Protein AF-A0A3M1JZX4-F1 (afdb_monomer_lite)

Radius of gyration: 33.76 Å; chains: 1; bounding box: 114×65×71 Å

Sequence (290 aa):
MPRFSIWMPVLIFFSCGACGLVENAVNDAVNDTTGSIAEDIADGVTEAVSDATTTTNNSNGGDTGSGGPTPQPEICGDNIDNDLDGVIDNGCDLSVDNDGDGFSENDGDCNDAEITAFPGATEVTGNTIDEDCDGIALDQDGDGVTATTIGGVDCNDLNATVFPGATEIKDDDLDSDCDGIQVWSFTKTYNDVIDKRCSCHQSSGAPHGLNMSTKSLARQNLVNVSSAEFPAMDRVEPGDADNSYVVHKLEGTQASVGGSGSRMPKSGGPLSSQQITEIRDWIDRGAIDD

pLDDT: mean 78.18, std 21.58, range [30.25, 97.94]

Foldseek 3Di:
DDDDDDDDDDDDPPDPDDPDDPPPDDDPDDDDDDDDDDDDDDDDDDDDDDDDDDDPDPDDDDDDDDDDPQQDPAPAQQQDNSSPPPDHRPPDDQCDQQCPLPHGVVNQFNGSVDNQADQPHDADQQACGNRNNPPDHQQNCRLRWGDVVVPTQFPDSVDSQADQPHDADEPPPDNRNSPLEHHYALVCLLVVPVVVQVPLQCDCPRPPRNNSVDSVSNCVCQEPDADPQHRVAGCFDAQALVRHLVLCLLVQNQVVVVGDDGRDDPPPDHDDPSSSNHVSVCRNNGVDHD

Structure (mmCIF, N/CA/C/O backbone):
data_AF-A0A3M1JZX4-F1
#
_entry.id   AF-A0A3M1JZX4-F1
#
loop_
_atom_site.group_PDB
_atom_site.id
_atom_site.type_symbol
_atom_site.label_atom_id
_atom_site.label_alt_id
_atom_site.label_comp_id
_atom_site.label_asym_id
_atom_site.label_entity_id
_atom_site.label_seq_id
_atom_site.pdbx_PDB_ins_code
_atom_site.Cartn_x
_atom_site.Cartn_y
_atom_site.Cartn_z
_atom_site.occupancy
_atom_site.B_iso_or_equiv
_atom_site.auth_seq_id
_atom_site.auth_comp_id
_atom_site.auth_asym_id
_atom_site.auth_atom_id
_atom_site.pdbx_PDB_model_num
ATOM 1 N N . MET A 1 1 ? 78.456 -9.160 20.852 1.00 40.38 1 MET A N 1
ATOM 2 C CA . MET A 1 1 ? 78.461 -7.767 21.339 1.00 40.38 1 MET A CA 1
ATOM 3 C C . MET A 1 1 ? 77.025 -7.262 21.320 1.00 40.38 1 MET A C 1
ATOM 5 O O . MET A 1 1 ? 76.352 -7.510 20.330 1.00 40.38 1 MET A O 1
ATOM 9 N N . PRO A 1 2 ? 76.548 -6.687 22.432 1.00 52.19 2 PRO A N 1
ATOM 10 C CA . PRO A 1 2 ? 75.177 -6.213 22.624 1.00 52.19 2 PRO A CA 1
ATOM 11 C C . PRO A 1 2 ? 75.022 -4.759 22.148 1.00 52.19 2 PRO A C 1
ATOM 13 O O . PRO A 1 2 ? 76.030 -4.159 21.777 1.00 52.19 2 PRO A O 1
ATOM 16 N N . ARG A 1 3 ? 73.801 -4.212 22.319 1.00 38.59 3 ARG A N 1
ATOM 17 C CA . ARG A 1 3 ? 73.375 -2.786 22.306 1.00 38.59 3 ARG A CA 1
ATOM 18 C C . ARG A 1 3 ? 72.593 -2.373 21.050 1.00 38.59 3 ARG A C 1
ATOM 20 O O . ARG A 1 3 ? 73.031 -2.667 19.954 1.00 38.59 3 ARG A O 1
ATOM 27 N N . PHE A 1 4 ? 71.459 -1.676 21.118 1.00 37.88 4 PHE A N 1
ATOM 28 C CA . PHE A 1 4 ? 70.745 -1.027 22.224 1.00 37.88 4 PHE A CA 1
ATOM 29 C C . PHE A 1 4 ? 69.256 -0.913 21.840 1.00 37.88 4 PHE A C 1
ATOM 31 O O . PHE A 1 4 ? 68.934 -0.624 20.691 1.00 37.88 4 PHE A O 1
ATOM 38 N N . SER A 1 5 ? 68.374 -1.107 22.822 1.00 41.25 5 SER A N 1
ATOM 39 C CA . SER A 1 5 ? 67.011 -0.565 22.850 1.00 41.25 5 SER A CA 1
ATOM 40 C C . SER A 1 5 ? 67.021 0.965 22.726 1.00 41.25 5 SER A C 1
ATOM 42 O O . SER A 1 5 ? 68.004 1.575 23.141 1.00 41.25 5 SER A O 1
ATOM 44 N N . ILE A 1 6 ? 65.903 1.575 22.304 1.00 37.00 6 ILE A N 1
ATOM 45 C CA . ILE A 1 6 ? 65.093 2.516 23.120 1.00 37.00 6 ILE A CA 1
ATOM 46 C C . ILE A 1 6 ? 64.003 3.209 22.262 1.00 37.00 6 ILE A C 1
ATOM 48 O O . ILE A 1 6 ? 64.297 3.841 21.258 1.00 37.00 6 ILE A O 1
ATOM 52 N N . TRP A 1 7 ? 62.761 3.048 22.743 1.00 31.83 7 TRP A N 1
ATOM 53 C CA . TRP A 1 7 ? 61.598 3.956 22.777 1.00 31.83 7 TRP A CA 1
ATOM 54 C C . TRP A 1 7 ? 60.994 4.594 21.504 1.00 31.83 7 TRP A C 1
ATOM 56 O O . TRP A 1 7 ? 61.562 5.512 20.934 1.00 31.83 7 TRP A O 1
ATOM 66 N N . MET A 1 8 ? 59.770 4.139 21.168 1.00 30.89 8 MET A N 1
ATOM 67 C CA . MET A 1 8 ? 58.447 4.793 21.390 1.00 30.89 8 MET A CA 1
ATOM 68 C C . MET A 1 8 ? 58.216 6.273 20.968 1.00 30.89 8 MET A C 1
ATOM 70 O O . MET A 1 8 ? 59.146 7.048 20.805 1.00 30.89 8 MET A O 1
ATOM 74 N N . PRO A 1 9 ? 56.949 6.681 20.758 1.00 45.59 9 PRO A N 1
ATOM 75 C CA . PRO A 1 9 ? 56.363 7.007 19.462 1.00 45.59 9 PRO A CA 1
ATOM 76 C C . PRO A 1 9 ? 56.129 8.518 19.288 1.00 45.59 9 PRO A C 1
ATOM 78 O O . PRO A 1 9 ? 55.985 9.254 20.260 1.00 45.59 9 PRO A O 1
ATOM 81 N N . VAL A 1 10 ? 55.989 8.984 18.047 1.00 37.00 10 VAL A N 1
ATOM 82 C CA . VAL A 1 10 ? 55.368 10.289 17.782 1.00 37.00 10 VAL A CA 1
ATOM 83 C C . VAL A 1 10 ? 54.064 10.042 17.041 1.00 37.00 10 VAL A C 1
ATOM 85 O O . VAL A 1 10 ? 54.049 9.703 15.859 1.00 37.00 10 VAL A O 1
ATOM 88 N N . LEU A 1 11 ? 52.975 10.182 17.801 1.00 35.97 11 LEU A N 1
ATOM 89 C CA . LEU A 1 11 ? 51.645 10.484 17.297 1.00 35.97 11 LEU A CA 1
ATOM 90 C C . LEU A 1 11 ? 51.741 11.678 16.342 1.00 35.97 11 LEU A C 1
ATOM 92 O O . LEU A 1 11 ? 52.104 12.772 16.769 1.00 35.97 11 LEU A O 1
ATOM 96 N N . ILE A 1 12 ? 51.317 11.497 15.097 1.00 36.91 12 ILE A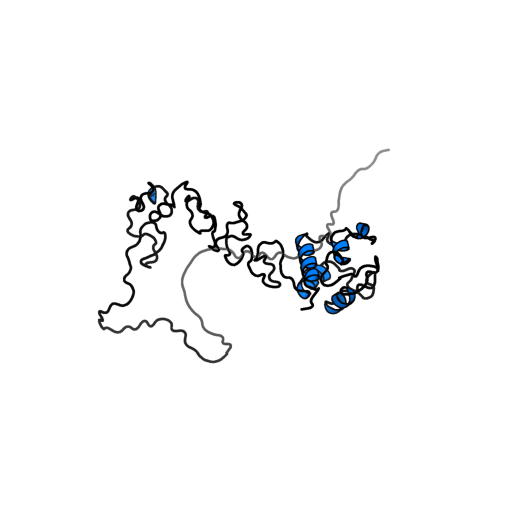 N 1
ATOM 97 C CA . ILE A 1 12 ? 50.680 12.574 14.341 1.00 36.91 12 ILE A CA 1
ATOM 98 C C . ILE A 1 12 ? 49.378 11.991 13.807 1.00 36.91 12 ILE A C 1
ATOM 100 O O . ILE A 1 12 ? 49.318 11.396 12.735 1.00 36.91 12 ILE A O 1
ATOM 104 N N . PHE A 1 13 ? 48.336 12.132 14.626 1.00 32.56 13 PHE A N 1
ATOM 105 C CA . PHE A 1 13 ? 46.967 12.147 14.145 1.00 32.56 13 PHE A CA 1
ATOM 106 C C . PHE A 1 13 ? 46.843 13.347 13.204 1.00 32.56 13 PHE A C 1
ATOM 108 O O . PHE A 1 13 ? 46.883 14.489 13.653 1.00 32.56 13 PHE A O 1
ATOM 115 N N . PHE A 1 14 ? 46.691 13.102 11.9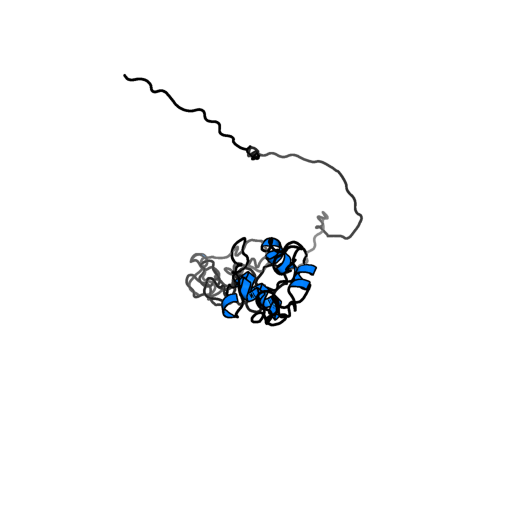06 1.00 33.03 14 PHE A N 1
ATOM 116 C CA . PHE A 1 14 ? 45.976 14.050 11.061 1.00 33.03 14 PHE A CA 1
ATOM 117 C C . PHE A 1 14 ? 44.488 13.789 11.285 1.00 33.03 14 PHE A C 1
ATOM 119 O O . PHE A 1 14 ? 43.865 12.985 10.594 1.00 33.03 14 PHE A O 1
ATOM 126 N N . SER A 1 15 ? 43.940 14.436 12.314 1.00 35.75 15 SER A N 1
ATOM 127 C CA . SER A 1 15 ? 42.512 14.704 12.378 1.00 35.75 15 SER A CA 1
ATOM 128 C C . SER A 1 15 ? 42.190 15.692 11.256 1.00 35.75 15 SER A C 1
ATOM 130 O O . SER A 1 15 ? 42.630 16.842 11.261 1.00 35.75 15 SER A O 1
ATOM 132 N N . CYS A 1 16 ? 41.453 15.230 10.247 1.00 35.81 16 CYS A N 1
ATOM 133 C CA . CYS A 1 16 ? 40.696 16.148 9.411 1.00 35.81 16 CYS A CA 1
ATOM 134 C C . CYS A 1 16 ? 39.600 16.744 10.299 1.00 35.81 16 CYS A C 1
ATOM 136 O O . CYS A 1 16 ? 38.977 16.029 11.085 1.00 35.81 16 CYS A O 1
ATOM 138 N N . GLY A 1 17 ? 39.490 18.067 10.238 1.00 36.28 17 GLY A N 1
ATOM 139 C CA . GLY A 1 17 ? 38.802 18.902 11.203 1.00 36.28 17 GLY A CA 1
ATOM 140 C C . GLY A 1 17 ? 37.378 18.453 11.486 1.00 36.28 17 GLY A C 1
ATOM 141 O O . GLY A 1 17 ? 36.591 18.196 10.577 1.00 36.28 17 GLY A O 1
ATOM 142 N N . ALA A 1 18 ? 37.074 18.429 12.780 1.00 40.09 18 ALA A N 1
ATOM 143 C CA . ALA A 1 18 ? 35.726 18.517 13.291 1.00 40.09 18 ALA A CA 1
ATOM 144 C C . ALA A 1 18 ? 34.966 19.621 12.538 1.00 40.09 18 ALA A C 1
ATOM 146 O O . ALA A 1 18 ? 35.340 20.795 12.582 1.00 40.09 18 ALA A O 1
ATOM 147 N N . CYS A 1 19 ? 33.898 19.225 11.849 1.00 31.06 19 CYS A N 1
ATOM 148 C CA . CYS A 1 19 ? 32.767 20.105 11.631 1.00 31.06 19 CYS A CA 1
ATOM 149 C C . CYS A 1 19 ? 32.220 20.401 13.030 1.00 31.06 19 CYS A C 1
ATOM 151 O O . CYS A 1 19 ? 31.899 19.475 13.777 1.00 31.06 19 CYS A O 1
ATOM 153 N N . GLY A 1 20 ? 32.271 21.669 13.431 1.00 34.38 20 GLY A N 1
ATOM 154 C CA . GLY A 1 20 ? 31.847 22.093 14.753 1.00 34.38 20 GLY A CA 1
ATOM 155 C C . GLY A 1 20 ? 30.390 21.719 14.980 1.00 34.38 20 GLY A C 1
ATOM 156 O O . GLY A 1 20 ? 29.503 22.251 14.319 1.00 34.38 20 GLY A O 1
ATOM 157 N N . LEU A 1 21 ? 30.161 20.837 15.950 1.00 37.41 21 LEU A N 1
ATOM 158 C CA . LEU A 1 21 ? 28.942 20.881 16.735 1.00 37.41 21 LEU A CA 1
ATOM 159 C C . LEU A 1 21 ? 28.946 22.236 17.441 1.00 37.41 21 LEU A C 1
ATOM 161 O O . LEU A 1 21 ? 29.815 22.508 18.270 1.00 37.41 21 LEU A O 1
ATOM 165 N N . VAL A 1 22 ? 27.996 23.090 17.082 1.00 36.41 22 VAL A N 1
ATOM 166 C CA . VAL A 1 22 ? 27.551 24.160 17.968 1.00 36.41 22 VAL A CA 1
ATOM 167 C C . VAL A 1 22 ? 26.257 23.664 18.599 1.00 36.41 22 VAL A C 1
ATOM 169 O O . VAL A 1 22 ? 25.170 24.105 18.253 1.00 36.41 22 VAL A O 1
ATOM 172 N N . GLU A 1 23 ? 26.381 22.713 19.521 1.00 41.62 23 GLU A N 1
ATOM 173 C CA . GLU A 1 23 ? 25.465 22.689 20.655 1.00 41.62 23 GLU A CA 1
ATOM 174 C C . GLU A 1 23 ? 25.930 23.809 21.583 1.00 41.62 23 GLU A C 1
ATOM 176 O O . GLU A 1 23 ? 26.843 23.643 22.388 1.00 41.62 23 GLU A O 1
ATOM 181 N N . ASN A 1 24 ? 25.332 24.988 21.433 1.00 35.59 24 ASN A N 1
ATOM 182 C CA . ASN A 1 24 ? 25.219 25.881 22.571 1.00 35.59 24 ASN A CA 1
ATOM 183 C C . ASN A 1 24 ? 23.902 25.525 23.250 1.00 35.59 24 ASN A C 1
ATOM 185 O O . ASN A 1 24 ? 22.834 25.964 22.830 1.00 35.59 24 ASN A O 1
ATOM 189 N N . ALA A 1 25 ? 24.011 24.719 24.305 1.00 38.69 25 ALA A N 1
ATOM 190 C CA . ALA A 1 25 ? 23.029 24.706 25.368 1.00 38.69 25 ALA A CA 1
ATOM 191 C C . ALA A 1 25 ? 22.859 26.151 25.860 1.00 38.69 25 ALA A C 1
ATOM 193 O O . ALA A 1 25 ? 23.790 26.756 26.396 1.00 38.69 25 ALA A O 1
ATOM 194 N N . VAL A 1 26 ? 21.681 26.727 25.635 1.00 38.88 26 VAL A N 1
ATOM 195 C CA . VAL A 1 26 ? 21.246 27.871 26.429 1.00 38.88 26 VAL A CA 1
ATOM 196 C C . VAL A 1 26 ? 20.887 27.298 27.791 1.00 38.88 26 VAL A C 1
ATOM 198 O O . VAL A 1 26 ? 20.113 26.350 27.881 1.00 38.88 26 VAL A O 1
ATOM 201 N N . ASN A 1 27 ? 21.516 27.842 28.831 1.00 40.16 27 ASN A N 1
ATOM 202 C CA . ASN A 1 27 ? 21.194 27.554 30.218 1.00 40.16 27 ASN A CA 1
ATOM 203 C C . ASN A 1 27 ? 19.683 27.677 30.431 1.00 40.16 27 ASN A C 1
ATOM 205 O O . ASN A 1 27 ? 19.143 28.783 30.416 1.00 40.16 27 ASN A O 1
ATOM 209 N N . ASP A 1 28 ? 19.041 26.542 30.675 1.00 35.88 28 ASP A N 1
ATOM 210 C CA . ASP A 1 28 ? 17.743 26.493 31.315 1.00 35.88 28 ASP A CA 1
ATOM 211 C C . ASP A 1 28 ? 17.949 26.857 32.790 1.00 35.88 28 ASP A C 1
ATOM 213 O O . ASP A 1 28 ? 18.380 26.056 33.621 1.00 35.88 28 ASP A O 1
ATOM 217 N N . ALA A 1 29 ? 17.760 28.139 33.081 1.00 42.06 29 ALA A N 1
ATOM 218 C CA . ALA A 1 29 ? 17.513 28.622 34.422 1.00 42.06 29 ALA A CA 1
ATOM 219 C C . ALA A 1 29 ? 16.124 29.256 34.409 1.00 42.06 29 ALA A C 1
ATOM 221 O O . ALA A 1 29 ? 15.956 30.452 34.172 1.00 42.06 29 ALA A O 1
ATOM 222 N N . VAL A 1 30 ? 15.132 28.410 34.664 1.00 40.69 30 VAL A N 1
ATOM 223 C CA . VAL A 1 30 ? 13.823 28.778 35.196 1.00 40.69 30 VAL A CA 1
ATOM 224 C C . VAL A 1 30 ? 14.007 29.783 36.343 1.00 40.69 30 VAL A C 1
ATOM 226 O O . VAL A 1 30 ? 14.617 29.446 37.358 1.00 40.69 30 VAL A O 1
ATOM 229 N N . ASN A 1 31 ? 13.510 31.017 36.186 1.00 34.69 31 ASN A N 1
ATOM 230 C CA . ASN A 1 31 ? 12.335 31.496 36.930 1.00 34.69 31 ASN A CA 1
ATOM 231 C C . ASN A 1 31 ? 11.926 32.940 36.541 1.00 34.69 31 ASN A C 1
ATOM 233 O O . ASN A 1 31 ? 12.701 33.877 36.710 1.00 34.69 31 ASN A O 1
ATOM 237 N N . ASP A 1 32 ? 10.686 33.066 36.056 1.00 38.12 32 ASP A N 1
ATOM 238 C CA . ASP A 1 32 ? 9.636 34.025 36.452 1.00 38.12 32 ASP A CA 1
ATOM 239 C C . ASP A 1 32 ? 10.015 35.469 36.851 1.00 38.12 32 ASP A C 1
ATOM 241 O O . ASP A 1 32 ? 10.632 35.713 37.888 1.00 38.12 32 ASP A O 1
ATOM 245 N N . THR A 1 33 ? 9.539 36.457 36.082 1.00 39.50 33 THR A N 1
ATOM 246 C CA . THR A 1 33 ? 8.414 37.339 36.487 1.00 39.50 33 THR A CA 1
ATOM 247 C C . THR A 1 33 ? 8.186 38.479 35.482 1.00 39.50 33 THR A C 1
ATOM 249 O O . THR A 1 33 ? 9.063 39.290 35.210 1.00 39.50 33 THR A O 1
ATOM 252 N N . THR A 1 34 ? 6.958 38.522 34.952 1.00 46.75 34 THR A N 1
ATOM 253 C CA . THR A 1 34 ? 6.149 39.697 34.554 1.00 46.75 34 THR A CA 1
ATOM 254 C C . THR A 1 34 ? 6.827 40.937 33.931 1.00 46.75 34 THR A C 1
ATOM 256 O O . THR A 1 34 ? 7.499 41.690 34.633 1.00 46.75 34 THR A O 1
ATOM 259 N N . GLY A 1 35 ? 6.443 41.299 32.693 1.00 30.25 35 GLY A N 1
ATOM 260 C CA . GLY A 1 35 ? 6.405 42.719 32.291 1.00 30.25 35 GLY A CA 1
ATOM 261 C C . GLY A 1 35 ? 6.658 43.084 30.820 1.00 30.25 35 GLY A C 1
ATOM 262 O O . GLY A 1 35 ? 7.784 43.371 30.449 1.00 30.25 35 GLY A O 1
ATOM 263 N N . SER A 1 36 ? 5.560 43.226 30.067 1.00 42.53 36 SER A N 1
ATOM 264 C CA . SER A 1 36 ? 5.245 44.304 29.101 1.00 42.53 36 SER A CA 1
ATOM 265 C C . SER A 1 36 ? 6.040 44.526 27.790 1.00 42.53 36 SER A C 1
ATOM 267 O O . SER A 1 36 ? 7.233 44.799 27.816 1.00 42.53 36 SER A O 1
ATOM 269 N N . ILE A 1 37 ? 5.240 44.629 26.711 1.00 43.41 37 ILE A N 1
ATOM 270 C CA . ILE A 1 37 ? 5.272 45.526 25.526 1.00 43.41 37 ILE A CA 1
ATOM 271 C C . ILE A 1 37 ? 6.499 45.553 24.596 1.00 43.41 37 ILE A C 1
ATOM 273 O O . ILE A 1 37 ? 7.622 45.757 25.036 1.00 43.41 37 ILE A O 1
ATOM 277 N N . ALA A 1 38 ? 6.249 45.520 23.278 1.00 37.88 38 ALA A N 1
ATOM 278 C CA . ALA A 1 38 ? 6.467 46.689 22.407 1.00 37.88 38 ALA A CA 1
ATOM 279 C C . ALA A 1 38 ? 6.129 46.414 20.925 1.00 37.88 38 ALA A C 1
ATOM 281 O O . ALA A 1 38 ? 6.580 45.435 20.340 1.00 37.88 38 ALA A O 1
ATOM 282 N N . GLU A 1 39 ? 5.325 47.327 20.378 1.00 41.41 39 GLU A N 1
ATOM 283 C CA . GLU A 1 39 ? 5.411 48.005 19.074 1.00 41.41 39 GLU A CA 1
ATOM 284 C C . GLU A 1 39 ? 6.330 47.471 17.941 1.00 41.41 39 GLU A C 1
ATOM 286 O O . GLU A 1 39 ? 7.553 47.449 18.064 1.00 41.41 39 GLU A O 1
ATOM 291 N N . ASP A 1 40 ? 5.671 47.240 16.793 1.00 36.56 40 ASP A N 1
ATOM 292 C CA . ASP A 1 40 ? 5.915 47.828 15.453 1.00 36.56 40 ASP A CA 1
ATOM 293 C C . ASP A 1 40 ? 7.170 47.430 14.648 1.00 36.56 40 ASP A C 1
ATOM 295 O O . ASP A 1 40 ? 8.262 47.878 14.974 1.00 36.56 40 ASP A O 1
ATOM 299 N N . ILE A 1 41 ? 6.983 46.684 13.536 1.00 41.00 41 ILE A N 1
ATOM 300 C CA . ILE A 1 41 ? 7.356 47.085 12.153 1.00 41.00 41 ILE A CA 1
ATOM 301 C C . ILE A 1 41 ? 6.439 46.358 11.142 1.00 41.00 41 ILE A C 1
ATOM 303 O O . ILE A 1 41 ? 6.327 45.134 11.136 1.00 41.00 41 ILE A O 1
ATOM 307 N N . ALA A 1 42 ? 5.824 47.153 10.266 1.00 41.91 42 ALA A N 1
ATOM 308 C CA . ALA A 1 42 ? 4.925 46.801 9.170 1.00 41.91 42 ALA A CA 1
ATOM 309 C C . ALA A 1 42 ? 5.552 46.034 7.981 1.00 41.91 42 ALA A C 1
ATOM 311 O O . ALA A 1 42 ? 6.663 46.342 7.555 1.00 41.91 42 ALA A O 1
ATOM 312 N N . ASP A 1 43 ? 4.751 45.173 7.337 1.00 40.31 43 ASP A N 1
ATOM 313 C CA . ASP A 1 43 ? 4.703 45.054 5.871 1.00 40.31 43 ASP A CA 1
ATOM 314 C C . ASP A 1 43 ? 3.248 44.813 5.430 1.00 40.31 43 ASP A C 1
ATOM 316 O O . ASP A 1 43 ? 2.499 44.075 6.072 1.00 40.31 43 ASP A O 1
ATOM 320 N N . GLY A 1 44 ? 2.812 45.545 4.409 1.00 40.72 44 GLY A N 1
ATOM 321 C CA . GLY A 1 44 ? 1.405 45.783 4.108 1.00 40.72 44 GLY A CA 1
ATOM 322 C C . GLY A 1 44 ? 0.858 44.937 2.968 1.00 40.72 44 GLY A C 1
ATOM 323 O O . GLY A 1 44 ? 1.437 44.920 1.890 1.00 40.72 44 GLY A O 1
ATOM 324 N N . VAL A 1 45 ? -0.338 44.373 3.161 1.00 43.09 45 VAL A N 1
ATOM 325 C CA . VAL A 1 45 ? -1.328 44.153 2.094 1.00 43.09 45 VAL A CA 1
ATOM 326 C C . VAL A 1 45 ? -2.735 44.358 2.677 1.00 43.09 45 VAL A C 1
ATOM 328 O O . VAL A 1 45 ? -3.016 44.047 3.828 1.00 43.09 45 VAL A O 1
ATOM 331 N N . THR A 1 46 ? -3.581 44.981 1.870 1.00 42.97 46 THR A N 1
ATOM 332 C CA . THR A 1 46 ? -4.849 45.662 2.150 1.00 42.97 46 THR A CA 1
ATOM 333 C C . THR A 1 46 ? -6.080 44.764 2.360 1.00 42.97 46 THR A C 1
ATOM 335 O O . THR A 1 46 ? -6.309 43.864 1.562 1.00 42.97 46 THR A O 1
ATOM 338 N N . GLU A 1 47 ? -6.913 45.167 3.331 1.00 43.31 47 GLU A N 1
ATOM 339 C CA . GLU A 1 47 ? -8.396 45.211 3.377 1.00 43.31 47 GLU A CA 1
ATOM 340 C C . GLU A 1 47 ? -9.274 43.941 3.200 1.00 43.31 47 GLU A C 1
ATOM 342 O O . GLU A 1 47 ? -9.439 43.410 2.106 1.00 43.31 47 GLU A O 1
ATOM 347 N N . ALA A 1 48 ? -10.006 43.671 4.298 1.00 41.12 48 ALA A N 1
ATOM 348 C CA . ALA A 1 48 ? -11.393 43.190 4.441 1.00 41.12 48 ALA A CA 1
ATOM 349 C C . ALA A 1 48 ? -11.745 41.720 4.114 1.00 41.12 48 ALA A C 1
ATOM 351 O O . ALA A 1 48 ? -11.797 41.328 2.958 1.00 41.12 48 ALA A O 1
ATOM 352 N N . VAL A 1 49 ? -12.142 40.935 5.131 1.00 38.38 49 VAL A N 1
ATOM 353 C CA . VAL A 1 49 ? -13.545 40.690 5.551 1.00 38.38 49 VAL A CA 1
ATOM 354 C C . VAL A 1 49 ? -13.534 40.078 6.968 1.00 38.38 49 VAL A C 1
ATOM 356 O O . VAL A 1 49 ? -12.654 39.309 7.327 1.00 38.38 49 VAL A O 1
ATOM 359 N N . SER A 1 50 ? -14.498 40.512 7.775 1.00 41.62 50 SER A N 1
ATOM 360 C CA . SER A 1 50 ? -14.729 40.284 9.205 1.00 41.62 50 SER A CA 1
ATOM 361 C C . SER A 1 50 ? -14.734 38.826 9.683 1.00 41.62 50 SER A C 1
ATOM 363 O O . SER A 1 50 ? -15.589 38.056 9.246 1.00 41.62 50 SER A O 1
ATOM 365 N N . ASP A 1 51 ? -13.915 38.528 10.693 1.00 42.53 51 ASP A N 1
ATOM 366 C CA . ASP A 1 51 ? -14.158 37.440 11.644 1.00 42.53 51 ASP A CA 1
ATOM 367 C C . ASP A 1 51 ? -14.519 38.046 13.010 1.00 42.53 51 ASP A C 1
ATOM 369 O O . ASP A 1 51 ? -13.794 38.874 13.571 1.00 42.53 51 ASP A O 1
ATOM 373 N N . ALA A 1 52 ? -15.723 37.731 13.474 1.00 40.69 52 ALA A N 1
ATOM 374 C CA . ALA A 1 52 ? -16.360 38.346 14.624 1.00 40.69 52 ALA A CA 1
ATOM 375 C C . ALA A 1 52 ? -15.889 37.663 15.911 1.00 40.69 52 ALA A C 1
ATOM 377 O O . ALA A 1 52 ? -16.494 36.706 16.384 1.00 40.69 52 ALA A O 1
ATOM 378 N N . THR A 1 53 ? -14.848 38.217 16.527 1.00 44.31 53 THR A N 1
ATOM 379 C CA . THR A 1 53 ? -14.545 37.970 17.938 1.00 44.31 53 THR A CA 1
ATOM 380 C C . THR A 1 53 ? -15.507 38.772 18.814 1.00 44.31 53 THR A C 1
ATOM 382 O O . THR A 1 53 ? -15.490 40.001 18.870 1.00 44.31 53 THR A O 1
ATOM 385 N N . THR A 1 54 ? -16.401 38.022 19.449 1.00 39.94 54 THR A N 1
ATOM 386 C CA . THR A 1 54 ? -17.017 38.212 20.766 1.00 39.94 54 THR A CA 1
ATOM 387 C C . THR A 1 54 ? -17.006 39.636 21.333 1.00 39.94 54 THR A C 1
ATOM 389 O O . THR A 1 54 ? -16.061 40.105 21.966 1.00 39.94 54 THR A O 1
ATOM 392 N N . THR A 1 55 ? -18.150 40.298 21.191 1.00 38.91 55 THR A N 1
ATOM 393 C CA . THR A 1 55 ? -18.528 41.488 21.951 1.00 38.91 55 THR A CA 1
ATOM 394 C C . THR A 1 55 ? -18.554 41.197 23.456 1.00 38.91 55 THR A C 1
ATOM 396 O O . THR A 1 55 ? -19.401 40.435 23.916 1.00 38.91 55 THR A O 1
ATOM 399 N N . THR A 1 56 ? -17.732 41.888 24.249 1.00 40.03 56 THR A N 1
ATOM 400 C CA . THR A 1 56 ? -18.079 42.201 25.645 1.00 40.03 56 THR A CA 1
ATOM 401 C C . THR A 1 56 ? -18.671 43.607 25.690 1.00 40.03 56 THR A C 1
ATOM 403 O O . THR A 1 56 ? -17.981 44.608 25.861 1.00 40.03 56 THR A O 1
ATOM 406 N N . ASN A 1 57 ? -19.990 43.693 25.510 1.00 42.06 57 ASN A N 1
ATOM 407 C CA . ASN A 1 57 ? -20.729 44.919 25.787 1.00 42.06 57 ASN A CA 1
ATOM 408 C C . ASN A 1 57 ? -21.116 44.934 27.266 1.00 42.06 57 ASN A C 1
ATOM 410 O O . ASN A 1 57 ? -22.018 44.219 27.694 1.00 42.06 57 ASN A O 1
ATOM 414 N N . ASN A 1 58 ? -20.475 45.806 28.041 1.00 49.25 58 ASN A N 1
ATOM 415 C CA . ASN A 1 58 ? -21.098 46.318 29.252 1.00 49.25 58 ASN A CA 1
ATOM 416 C C . ASN A 1 58 ? -22.295 47.178 28.833 1.00 49.25 58 ASN A C 1
ATOM 418 O O . ASN A 1 58 ? -22.119 48.300 28.356 1.00 49.25 58 ASN A O 1
ATOM 422 N N . SER A 1 59 ? -23.507 46.661 29.010 1.00 51.19 59 SER A N 1
ATOM 423 C CA . SER A 1 59 ? -24.698 47.485 29.187 1.00 51.19 59 SER A CA 1
ATOM 424 C C . SER A 1 59 ? -25.757 46.721 29.971 1.00 51.19 59 SER A C 1
ATOM 426 O O . SER A 1 59 ? -26.286 45.705 29.542 1.00 51.19 59 SER A O 1
ATOM 428 N N . ASN A 1 60 ? -26.037 47.267 31.146 1.00 55.88 60 ASN A N 1
ATOM 429 C CA . ASN A 1 60 ? -27.155 46.987 32.030 1.00 55.88 60 ASN A CA 1
ATOM 430 C C . ASN A 1 60 ? -28.483 46.764 31.267 1.00 55.88 60 ASN A C 1
ATOM 432 O O . ASN A 1 60 ? -28.951 47.672 30.580 1.00 55.88 60 ASN A O 1
ATOM 436 N N . GLY A 1 61 ? -29.117 45.602 31.441 1.00 39.25 61 GLY A N 1
ATOM 437 C CA . GLY A 1 61 ? -30.464 45.323 30.935 1.00 39.25 61 GLY A CA 1
ATOM 438 C C . GLY A 1 61 ? -30.802 43.838 31.017 1.00 39.25 61 GLY A C 1
ATOM 439 O O . GLY A 1 61 ? -30.180 43.034 30.338 1.00 39.25 61 GLY A O 1
ATOM 440 N N . GLY A 1 62 ? -31.754 43.474 31.879 1.00 57.12 62 GLY A N 1
ATOM 441 C CA . GLY A 1 62 ? -32.237 42.102 31.990 1.00 57.12 62 GLY A CA 1
ATOM 442 C C . GLY A 1 62 ? -32.972 41.655 30.730 1.00 57.12 62 GLY A C 1
ATOM 443 O O . GLY A 1 62 ? -33.797 42.400 30.204 1.00 57.12 62 GLY A O 1
ATOM 444 N N . ASP A 1 63 ? -32.704 40.425 30.306 1.00 51.06 63 ASP A N 1
ATOM 445 C CA . ASP A 1 63 ? -33.549 39.694 29.373 1.00 51.06 63 ASP A CA 1
ATOM 446 C C . ASP A 1 63 ? -33.594 38.218 29.782 1.00 51.06 63 ASP A C 1
ATOM 448 O O . ASP A 1 63 ? -32.582 37.524 29.864 1.00 51.06 63 ASP A O 1
ATOM 452 N N . THR A 1 64 ? -34.797 37.780 30.127 1.00 56.16 64 THR A N 1
ATOM 453 C CA . THR A 1 64 ? -35.171 36.397 30.396 1.00 56.16 64 THR A CA 1
ATOM 454 C C . THR A 1 64 ? -35.686 35.801 29.087 1.00 56.16 64 THR A C 1
ATOM 456 O O . THR A 1 64 ? -36.823 36.084 28.709 1.00 56.16 64 THR A O 1
ATOM 459 N N . GLY A 1 65 ? -34.897 34.956 28.419 1.00 47.97 65 GLY A N 1
ATOM 460 C CA . GLY A 1 65 ? -35.323 34.291 27.184 1.00 47.97 65 GLY A CA 1
ATOM 461 C C . GLY A 1 65 ? -34.392 33.155 26.755 1.00 47.97 65 GLY A C 1
ATOM 462 O O . GLY A 1 65 ? -33.318 33.393 26.225 1.00 47.97 65 GLY A O 1
ATOM 463 N N . SER A 1 66 ? -34.832 31.923 27.010 1.00 53.47 66 SER A N 1
ATOM 464 C CA . SER A 1 66 ? -34.220 30.641 26.634 1.00 53.47 66 SER A CA 1
ATOM 465 C C . SER A 1 66 ? -34.228 30.404 25.113 1.00 53.47 66 SER A C 1
ATOM 467 O O . SER A 1 66 ? -35.154 30.840 24.426 1.00 53.47 66 SER A O 1
ATOM 469 N N . GLY A 1 67 ? -33.220 29.682 24.605 1.00 45.44 67 GLY A N 1
ATOM 470 C CA . GLY A 1 67 ? -33.169 29.230 23.210 1.00 45.44 67 GLY A CA 1
ATOM 471 C C . GLY A 1 67 ? -31.926 28.443 22.762 1.00 45.44 67 GLY A C 1
ATOM 472 O O . GLY A 1 67 ? -31.879 28.056 21.600 1.00 45.44 67 GLY A O 1
ATOM 473 N N . GLY A 1 68 ? -30.935 28.197 23.627 1.00 56.22 68 GLY A N 1
ATOM 474 C CA . GLY A 1 68 ? -29.977 27.096 23.430 1.00 56.22 68 GLY A CA 1
ATOM 475 C C . GLY A 1 68 ? -30.546 25.805 24.033 1.00 56.22 68 GLY A C 1
ATOM 476 O O . GLY A 1 68 ? -31.388 25.924 24.933 1.00 56.22 68 GLY A O 1
ATOM 477 N N . PRO A 1 69 ? -30.155 24.600 23.566 1.00 56.25 69 PRO A N 1
ATOM 478 C CA . PRO A 1 69 ? -30.495 23.379 24.290 1.00 56.25 69 PRO A CA 1
ATOM 479 C C . PRO A 1 69 ? -30.061 23.580 25.746 1.00 56.25 69 PRO A C 1
ATOM 481 O O . PRO A 1 69 ? -28.957 24.048 26.012 1.00 56.25 69 PRO A O 1
ATOM 484 N N . THR A 1 70 ? -30.977 23.365 26.688 1.00 56.91 70 THR A N 1
ATOM 485 C CA . THR A 1 70 ? -30.611 23.331 28.107 1.00 56.91 70 THR A CA 1
ATOM 486 C C . THR A 1 70 ? -29.507 22.287 28.273 1.00 56.91 70 THR A C 1
ATOM 488 O O . THR A 1 70 ? -29.670 21.234 27.645 1.00 56.91 70 THR A O 1
ATOM 491 N N . PRO A 1 71 ? -28.464 22.525 29.094 1.00 64.62 71 PRO A N 1
ATOM 492 C CA . PRO A 1 71 ? -27.526 21.468 29.470 1.00 64.62 71 PRO A CA 1
ATOM 493 C C . PRO A 1 71 ? -28.359 20.262 29.909 1.00 64.62 71 PRO A C 1
ATOM 495 O O . PRO A 1 71 ? -29.221 20.397 30.789 1.00 64.62 71 PRO A O 1
ATOM 498 N N . GLN A 1 72 ? -28.268 19.161 29.165 1.00 68.12 72 GLN A N 1
ATOM 499 C CA . GLN A 1 72 ? -28.883 17.908 29.593 1.00 68.12 72 GLN A CA 1
ATOM 500 C C . GLN A 1 72 ? -28.010 17.385 30.733 1.00 68.12 72 GLN A C 1
ATOM 502 O O . GLN A 1 72 ? -26.808 17.537 30.620 1.00 68.12 72 GLN A O 1
ATOM 507 N N . PRO A 1 73 ? -28.557 16.830 31.825 1.00 81.25 73 PRO A N 1
ATOM 508 C CA . PRO A 1 73 ? -27.724 16.134 32.804 1.00 81.25 73 PRO A CA 1
ATOM 509 C C . PRO A 1 73 ? -26.877 15.054 32.124 1.00 81.25 73 PRO A C 1
ATOM 511 O O . PRO A 1 73 ? -27.372 14.443 31.174 1.00 81.25 73 PRO A O 1
ATOM 514 N N . GLU A 1 74 ? -25.678 14.810 32.652 1.00 85.38 74 GLU A N 1
ATOM 515 C CA . GLU A 1 74 ? -24.793 13.744 32.173 1.00 85.38 74 GLU A CA 1
ATOM 516 C C . GLU A 1 74 ? -25.493 12.381 32.189 1.00 85.38 74 GLU A C 1
ATOM 518 O O . GLU A 1 74 ? -26.257 12.048 33.110 1.00 85.38 74 GLU A O 1
ATOM 523 N N . ILE A 1 75 ? -25.248 11.614 31.133 1.00 83.69 75 ILE A N 1
ATOM 524 C CA . ILE A 1 75 ? -25.543 10.196 31.018 1.00 83.69 75 ILE A CA 1
ATOM 525 C C . ILE A 1 75 ? -24.320 9.485 31.572 1.00 83.69 75 ILE A C 1
ATOM 527 O O . ILE A 1 75 ? -23.313 9.340 30.899 1.00 83.69 75 ILE A O 1
ATOM 531 N N . CYS A 1 76 ? -24.441 9.060 32.821 1.00 82.50 76 CYS A N 1
ATOM 532 C CA . CYS A 1 76 ? -23.338 8.456 33.543 1.00 82.50 76 CYS A CA 1
ATOM 533 C C . CYS A 1 76 ? -22.757 7.251 32.808 1.00 82.50 76 CYS A C 1
ATOM 535 O O . CYS A 1 76 ? -23.498 6.327 32.464 1.00 82.50 76 CYS A O 1
ATOM 537 N N . GLY A 1 77 ? -21.446 7.305 32.605 1.00 75.75 77 GLY A N 1
ATOM 538 C CA . GLY A 1 77 ? -20.655 6.222 32.056 1.00 75.75 77 GLY A CA 1
ATOM 539 C C . GLY A 1 77 ? -20.458 6.315 30.553 1.00 75.75 77 GLY A C 1
ATOM 540 O O . GLY A 1 77 ? -19.627 5.590 30.036 1.00 75.75 77 GLY A O 1
ATOM 541 N N . ASP A 1 78 ? -21.125 7.209 29.817 1.00 80.88 78 ASP A N 1
ATOM 542 C CA . ASP A 1 78 ? -21.007 7.220 28.351 1.00 80.88 78 ASP A CA 1
ATOM 543 C C . ASP A 1 78 ? -19.691 7.841 27.827 1.00 80.88 78 ASP A C 1
ATOM 545 O O . ASP A 1 78 ? -19.445 7.842 26.617 1.00 80.88 78 ASP A O 1
ATOM 549 N N . ASN A 1 79 ? -18.827 8.343 28.724 1.00 81.19 79 ASN A N 1
ATOM 550 C CA . ASN A 1 79 ? -17.607 9.106 28.437 1.00 81.19 79 ASN A CA 1
ATOM 551 C C . ASN A 1 79 ? -17.822 10.325 27.520 1.00 81.19 79 ASN A C 1
ATOM 553 O O . ASN A 1 79 ? -16.884 10.800 26.862 1.00 81.19 79 ASN A O 1
ATOM 557 N N . ILE A 1 80 ? -19.041 10.850 27.446 1.00 85.75 80 ILE A N 1
ATOM 558 C CA . ILE A 1 80 ? -19.402 12.005 26.635 1.00 85.75 80 ILE A CA 1
ATOM 559 C C . ILE A 1 80 ? -19.800 13.146 27.570 1.00 85.75 80 ILE A C 1
ATOM 561 O O . ILE A 1 80 ? -20.572 13.005 28.503 1.00 85.75 80 ILE A O 1
ATOM 565 N N . ASP A 1 81 ? -19.289 14.336 27.269 1.00 87.50 81 ASP A N 1
ATOM 566 C CA . ASP A 1 81 ? -19.727 15.585 27.896 1.00 87.50 81 ASP A CA 1
ATOM 567 C C . ASP A 1 81 ? -21.096 15.982 27.298 1.00 87.50 81 ASP A C 1
ATOM 569 O O . ASP A 1 81 ? -21.170 16.680 26.277 1.00 87.50 81 ASP A O 1
ATOM 573 N N . ASN A 1 82 ? -22.199 15.443 27.837 1.00 86.81 82 ASN A N 1
ATOM 574 C CA . ASN A 1 82 ? -23.552 15.674 27.315 1.00 86.81 82 ASN A CA 1
ATOM 575 C C . ASN A 1 82 ? -24.064 17.079 27.664 1.00 86.81 82 ASN A C 1
ATOM 577 O O . ASN A 1 82 ? -24.923 17.631 26.955 1.00 86.81 82 ASN A O 1
ATOM 581 N N . ASP A 1 83 ? -23.567 17.648 28.760 1.00 89.00 83 ASP A N 1
ATOM 582 C CA . ASP A 1 83 ? -23.964 18.958 29.267 1.00 89.00 83 ASP A CA 1
ATOM 583 C C . ASP A 1 83 ? -23.074 20.118 28.767 1.00 89.00 83 ASP A C 1
ATOM 585 O O . ASP A 1 83 ? -23.488 21.287 28.824 1.00 89.00 83 ASP A O 1
ATOM 589 N N . LEU A 1 84 ? -21.952 19.773 28.124 1.00 91.38 84 LEU A N 1
ATOM 590 C CA . LEU A 1 84 ? -20.948 20.648 27.515 1.00 91.38 84 LEU A CA 1
ATOM 591 C C . LEU A 1 84 ? -20.286 21.606 28.517 1.00 91.38 84 LEU A C 1
ATOM 593 O O . LEU A 1 84 ? -19.892 22.721 28.140 1.00 91.38 84 LEU A O 1
ATOM 597 N N . ASP A 1 85 ? -20.180 21.218 29.790 1.00 91.50 85 ASP A N 1
ATOM 598 C CA . ASP A 1 85 ? -19.481 21.985 30.824 1.00 91.50 85 ASP A CA 1
ATOM 599 C C . ASP A 1 85 ? -17.955 21.758 30.832 1.00 91.50 85 ASP A C 1
ATOM 601 O O . ASP A 1 85 ? -17.215 22.517 31.478 1.00 91.50 85 ASP A O 1
ATOM 605 N 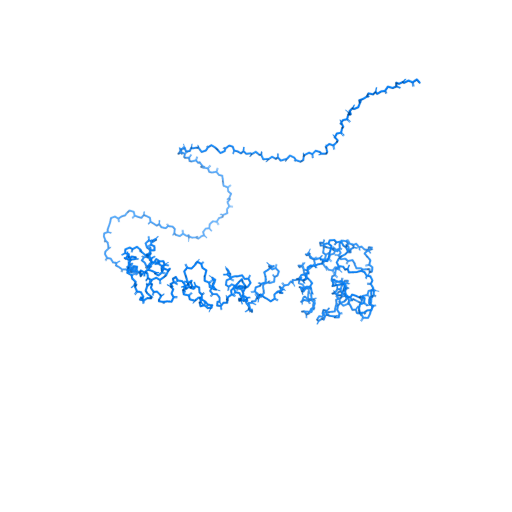N . GLY A 1 86 ? -17.474 20.801 30.030 1.00 88.44 86 GLY A N 1
ATOM 606 C CA . GLY A 1 86 ? -16.070 20.429 29.896 1.00 88.44 86 GLY A CA 1
ATOM 607 C C . GLY A 1 86 ? -15.597 19.381 30.905 1.00 88.44 86 GLY A C 1
ATOM 608 O O . GLY A 1 86 ? -14.383 19.163 31.002 1.00 88.44 86 GLY A O 1
ATOM 609 N N . VAL A 1 87 ? -16.502 18.765 31.668 1.00 87.31 87 VAL A N 1
ATOM 610 C CA . VAL A 1 87 ? -16.218 17.712 32.646 1.00 87.31 87 VAL A CA 1
ATOM 611 C C . VAL A 1 87 ? -17.112 16.504 32.382 1.00 87.31 87 VAL A C 1
ATOM 613 O O . VAL A 1 87 ? -18.237 16.458 32.848 1.00 87.31 87 VAL A O 1
ATOM 616 N N . ILE A 1 88 ? -16.546 15.487 31.733 1.00 85.44 88 ILE A N 1
ATOM 617 C CA . ILE A 1 88 ? -17.213 14.202 31.479 1.00 85.44 88 ILE A CA 1
ATOM 618 C C . ILE A 1 88 ? -17.715 13.571 32.793 1.00 85.44 88 ILE A C 1
ATOM 620 O O . ILE A 1 88 ? -16.968 13.521 33.781 1.00 85.44 88 ILE A O 1
ATOM 624 N N . ASP A 1 89 ? -18.958 13.079 32.775 1.00 81.25 89 ASP A N 1
ATOM 625 C CA . ASP A 1 89 ? -19.606 12.285 33.831 1.00 81.25 89 ASP A CA 1
ATOM 626 C C . ASP A 1 89 ? -19.650 12.960 35.216 1.00 81.25 89 ASP A C 1
ATOM 628 O O . ASP A 1 89 ? -19.638 12.326 36.282 1.00 81.25 89 ASP A O 1
ATOM 632 N N . ASN A 1 90 ? -19.711 14.293 35.250 1.00 85.75 90 ASN A N 1
ATOM 633 C CA . ASN A 1 90 ? -19.815 15.018 36.509 1.00 85.75 90 ASN A CA 1
ATOM 634 C C . ASN A 1 90 ? -21.205 14.874 37.156 1.00 85.75 90 ASN A C 1
ATOM 636 O O . ASN A 1 90 ? -22.253 15.051 36.544 1.00 85.75 90 ASN A O 1
ATOM 640 N N . GLY A 1 91 ? -21.222 14.640 38.471 1.00 81.50 91 GLY A N 1
ATOM 641 C CA . GLY A 1 91 ? -22.464 14.477 39.233 1.00 81.50 91 GLY A CA 1
ATOM 642 C C . GLY A 1 91 ? -23.055 13.064 39.188 1.00 81.50 91 GLY A C 1
ATOM 643 O O . GLY A 1 91 ? -24.128 12.858 39.763 1.00 81.50 91 GLY A O 1
ATOM 644 N N . CYS A 1 92 ? -22.339 12.114 38.588 1.00 80.69 92 CYS A N 1
ATOM 645 C CA . CYS A 1 92 ? -22.673 10.697 38.553 1.00 80.69 92 CYS A CA 1
ATOM 646 C C . CYS A 1 92 ? -22.283 9.950 39.836 1.00 80.69 92 CYS A C 1
ATOM 648 O O . CYS A 1 92 ? -21.340 10.315 40.548 1.00 80.69 92 CYS A O 1
ATOM 650 N N . ASP A 1 93 ? -23.051 8.907 40.160 1.00 86.31 93 ASP A N 1
ATOM 651 C CA . ASP A 1 93 ? -22.699 7.944 41.204 1.00 86.31 93 ASP A CA 1
ATOM 652 C C . ASP A 1 93 ? -22.000 6.752 40.552 1.00 86.31 93 ASP A C 1
ATOM 654 O O . ASP A 1 93 ? -22.656 5.789 40.181 1.00 86.31 93 ASP A O 1
ATOM 658 N N . LEU A 1 94 ? -20.668 6.817 40.484 1.00 84.69 94 LEU A N 1
ATOM 659 C CA . LEU A 1 94 ? -19.792 5.823 39.838 1.00 84.69 94 LEU A CA 1
ATOM 660 C C . LEU A 1 94 ? -19.856 4.403 40.450 1.00 84.69 94 LEU A C 1
ATOM 662 O O . LEU A 1 94 ? -19.028 3.536 40.167 1.00 84.69 94 LEU A O 1
ATOM 666 N N . SER A 1 95 ? -20.706 4.199 41.460 1.00 88.69 95 SER A N 1
ATOM 667 C CA . SER A 1 95 ? -20.919 2.915 42.140 1.00 88.69 95 SER A CA 1
ATOM 668 C C . SER A 1 95 ? -22.236 2.238 41.764 1.00 88.69 95 SER A C 1
ATOM 670 O O . SER A 1 95 ? -22.553 1.176 42.308 1.00 88.69 95 SER A O 1
ATOM 672 N N . VAL A 1 96 ? -23.025 2.875 40.902 1.00 90.12 96 VAL A N 1
ATOM 673 C CA . VAL A 1 96 ? -24.248 2.308 40.348 1.00 90.12 96 VAL A CA 1
ATOM 674 C C . VAL A 1 96 ? -23.902 1.722 38.993 1.00 90.12 96 VAL A C 1
ATOM 676 O O . VAL A 1 96 ? -23.348 2.427 38.179 1.00 90.12 96 VAL A O 1
ATOM 679 N N . ASP A 1 97 ? -24.252 0.456 38.812 1.00 92.88 97 ASP A N 1
ATOM 680 C CA . ASP A 1 97 ? -24.266 -0.254 37.531 1.00 92.88 97 ASP A CA 1
ATOM 681 C C . ASP A 1 97 ? -25.516 0.202 36.751 1.00 92.88 97 ASP A C 1
ATOM 683 O O . ASP A 1 97 ? -26.648 -0.171 37.121 1.00 92.88 97 ASP A O 1
ATOM 687 N N . ASN A 1 98 ? -25.356 1.118 35.789 1.00 90.69 98 ASN A N 1
ATOM 688 C CA . ASN A 1 98 ? -26.491 1.771 35.125 1.00 90.69 98 ASN A CA 1
ATOM 689 C C . ASN A 1 98 ? -27.069 0.957 33.959 1.00 90.69 98 ASN A C 1
ATOM 691 O O . ASN A 1 98 ? -28.278 1.070 33.693 1.00 90.69 98 ASN A O 1
ATOM 695 N N . ASP A 1 99 ? -26.271 0.121 33.300 1.00 92.44 99 ASP A N 1
ATOM 696 C CA . ASP A 1 99 ? -26.696 -0.704 32.166 1.00 92.44 99 ASP A CA 1
ATOM 697 C C . ASP A 1 99 ? -27.070 -2.154 32.533 1.00 92.44 99 ASP A C 1
ATOM 699 O O . ASP A 1 99 ? -27.839 -2.813 31.814 1.00 92.44 99 ASP A O 1
ATOM 703 N N . GLY A 1 100 ? -26.658 -2.616 33.712 1.00 94.25 100 GLY A N 1
ATOM 704 C CA . GLY A 1 100 ? -26.980 -3.913 34.283 1.00 94.25 100 GLY A CA 1
ATOM 705 C C . GLY A 1 100 ? -26.092 -5.070 33.826 1.00 94.25 100 GLY A C 1
ATOM 706 O O . GLY A 1 100 ? -26.566 -6.218 33.906 1.00 94.25 100 GLY A O 1
ATOM 707 N N . ASP A 1 101 ? -24.877 -4.838 33.332 1.00 93.94 101 ASP A N 1
ATOM 708 C CA . ASP A 1 101 ? -23.937 -5.910 32.978 1.00 93.94 101 ASP A CA 1
ATOM 709 C C . ASP A 1 101 ? -23.189 -6.519 34.181 1.00 93.94 101 ASP A C 1
ATOM 711 O O . ASP A 1 101 ? -22.673 -7.646 34.108 1.00 93.94 101 ASP A O 1
ATOM 715 N N . GLY A 1 102 ? -23.271 -5.853 35.335 1.00 94.94 102 GLY A N 1
ATOM 716 C CA . GLY A 1 102 ? -22.681 -6.276 36.597 1.00 94.94 102 GLY A CA 1
ATOM 717 C C . GLY A 1 102 ? -21.367 -5.586 36.955 1.00 94.94 102 GLY A C 1
ATOM 718 O O . GLY A 1 102 ? -20.781 -5.971 37.977 1.00 94.94 102 GLY A O 1
ATOM 719 N N . PHE A 1 103 ? -20.921 -4.616 36.164 1.00 95.00 103 PHE A N 1
ATOM 720 C CA . PHE A 1 103 ? -19.833 -3.699 36.461 1.00 95.00 103 PHE A CA 1
ATOM 721 C C . PHE A 1 103 ? -20.380 -2.273 36.592 1.00 95.00 103 PHE A C 1
ATOM 723 O O . PHE A 1 103 ? -21.518 -1.990 36.262 1.00 95.00 103 PHE A O 1
ATOM 730 N N . SER A 1 104 ? -19.605 -1.420 37.248 1.00 93.12 104 SER A N 1
ATOM 731 C CA . SER A 1 104 ? -19.826 0.023 37.283 1.00 93.12 104 SER A CA 1
ATOM 732 C C . SER A 1 104 ? -18.491 0.699 37.020 1.00 93.12 104 SER A C 1
ATOM 734 O O . SER A 1 104 ? -17.446 0.031 37.050 1.00 93.12 104 SER A O 1
ATOM 736 N N . GLU A 1 105 ? -18.446 2.019 36.861 1.00 89.00 105 GLU A N 1
ATOM 737 C CA . GLU A 1 105 ? -17.184 2.697 36.536 1.00 89.00 105 GLU A CA 1
ATOM 738 C C . GLU A 1 105 ? -16.117 2.467 37.628 1.00 89.00 105 GLU A C 1
ATOM 740 O O . GLU A 1 105 ? -14.932 2.273 37.347 1.00 89.00 105 GLU A O 1
ATOM 745 N N . ASN A 1 106 ? -16.514 2.400 38.907 1.00 91.88 106 ASN A N 1
ATOM 746 C CA . ASN A 1 106 ? -15.601 2.040 40.005 1.00 91.88 106 ASN A CA 1
ATOM 747 C C . ASN A 1 106 ? -15.117 0.581 39.972 1.00 91.88 106 ASN A C 1
ATOM 749 O O . ASN A 1 106 ? -14.057 0.287 40.539 1.00 91.88 106 ASN A O 1
ATOM 753 N N . ASP A 1 107 ? -15.885 -0.319 39.365 1.00 93.81 107 ASP A N 1
ATOM 754 C CA . ASP A 1 107 ? -15.526 -1.725 39.184 1.00 93.81 107 ASP A CA 1
ATOM 755 C C . ASP A 1 107 ? -14.710 -1.961 37.895 1.00 93.81 107 ASP A C 1
ATOM 757 O O . ASP A 1 107 ? -14.218 -3.072 37.677 1.00 93.81 107 ASP A O 1
ATOM 761 N N . GLY A 1 108 ? -14.453 -0.900 37.121 1.00 90.44 108 GLY A N 1
ATOM 762 C CA . GLY A 1 108 ? -13.589 -0.897 35.940 1.00 90.44 108 GLY A CA 1
ATOM 763 C C . GLY A 1 108 ? -14.337 -0.851 34.614 1.00 90.44 108 GLY A C 1
ATOM 764 O O . GLY A 1 108 ? -13.695 -1.038 33.585 1.00 90.44 108 GLY A O 1
ATOM 765 N N . ASP A 1 109 ? -15.648 -0.623 34.646 1.00 93.44 109 ASP A N 1
ATOM 766 C CA . ASP A 1 109 ? -16.444 -0.369 33.455 1.00 93.44 109 ASP A CA 1
ATOM 767 C C . ASP A 1 109 ? -15.955 0.897 32.738 1.00 93.44 109 ASP A C 1
ATOM 769 O O . ASP A 1 109 ? -15.746 1.946 33.356 1.00 93.44 109 ASP A O 1
ATOM 773 N N . CYS A 1 110 ? -15.701 0.762 31.442 1.00 91.56 110 CYS A N 1
ATOM 774 C CA . CYS A 1 110 ? -15.318 1.859 30.580 1.00 91.56 110 CYS A CA 1
ATOM 775 C C . CYS A 1 110 ? -16.531 2.552 29.974 1.00 91.56 110 CYS A C 1
ATOM 777 O O . CYS A 1 110 ? -16.375 3.711 29.618 1.00 91.56 110 CYS A O 1
ATOM 779 N N . ASN A 1 111 ? -17.698 1.916 29.863 1.00 90.25 111 ASN A N 1
ATOM 780 C CA . ASN A 1 111 ? -18.939 2.589 29.524 1.00 90.25 111 ASN A CA 1
ATOM 781 C C . ASN A 1 111 ? -20.161 1.993 30.242 1.00 90.25 111 ASN A C 1
ATOM 783 O O . ASN A 1 111 ? -20.890 1.201 29.656 1.00 90.25 111 ASN A O 1
ATOM 787 N N . ASP A 1 112 ? -20.450 2.502 31.444 1.00 90.94 112 ASP A N 1
ATOM 788 C CA . ASP A 1 112 ? -21.539 2.037 32.326 1.00 90.94 112 ASP A CA 1
ATOM 789 C C . ASP A 1 112 ? -22.964 2.329 31.786 1.00 90.94 112 ASP A C 1
ATOM 791 O O . ASP A 1 112 ? -23.976 2.039 32.428 1.00 90.94 112 ASP A O 1
ATOM 795 N N . ALA A 1 113 ? -23.081 2.919 30.591 1.00 91.31 113 ALA A N 1
ATOM 796 C CA . ALA A 1 113 ? -24.345 3.076 29.874 1.00 91.31 113 ALA A CA 1
ATOM 797 C C . ALA A 1 113 ? -24.564 2.012 28.775 1.00 91.31 113 ALA A C 1
ATOM 799 O O . ALA A 1 113 ? -25.652 1.972 28.181 1.00 91.31 113 ALA A O 1
ATOM 800 N N . GLU A 1 114 ? -23.579 1.157 28.493 1.00 91.69 114 GLU A N 1
ATOM 801 C CA . GLU A 1 114 ? -23.561 0.198 27.389 1.00 91.69 114 GLU A CA 1
ATOM 802 C C . GLU A 1 114 ? -23.228 -1.227 27.861 1.00 91.69 114 GLU A C 1
ATOM 804 O O . GLU A 1 114 ? -22.073 -1.623 27.879 1.00 91.69 114 GLU A O 1
ATOM 809 N N . ILE A 1 115 ? -24.262 -2.065 28.041 1.00 93.62 115 ILE A N 1
ATOM 810 C CA . ILE A 1 115 ? -24.211 -3.449 28.589 1.00 93.62 115 ILE A CA 1
ATOM 811 C C . ILE A 1 115 ? -23.240 -4.442 27.899 1.00 93.62 115 ILE A C 1
ATOM 813 O O . ILE A 1 115 ? -23.187 -5.636 28.217 1.00 93.62 115 ILE A O 1
ATOM 817 N N . THR A 1 116 ? -22.594 -4.021 26.815 1.00 93.81 116 THR A N 1
ATOM 818 C CA . THR A 1 116 ? -21.586 -4.789 26.079 1.00 93.81 116 THR A CA 1
ATOM 819 C C . THR A 1 116 ? -20.154 -4.367 26.388 1.00 93.81 116 THR A C 1
ATOM 821 O O . THR A 1 116 ? -19.256 -5.073 25.938 1.00 93.81 116 THR A O 1
ATOM 824 N N . ALA A 1 117 ? -19.947 -3.270 27.114 1.00 94.19 117 ALA A N 1
ATOM 825 C CA . ALA A 1 117 ? -18.652 -2.702 27.444 1.00 94.19 117 ALA A CA 1
ATOM 826 C C . ALA A 1 117 ? -18.333 -2.951 28.922 1.00 94.19 117 ALA A C 1
ATOM 828 O O . ALA A 1 117 ? -18.723 -2.185 29.777 1.00 94.19 117 ALA A O 1
ATOM 829 N N . PHE A 1 118 ? -17.608 -4.024 29.227 1.00 94.56 118 PHE A N 1
ATOM 830 C CA . PHE A 1 118 ? -17.201 -4.358 30.590 1.00 94.56 118 PHE A CA 1
ATOM 831 C C . PHE A 1 118 ? -15.867 -5.099 30.628 1.00 94.56 118 PHE A C 1
ATOM 833 O O . PHE A 1 118 ? -15.538 -5.846 29.703 1.00 94.56 118 PHE A O 1
ATOM 840 N N . PRO A 1 119 ? -15.134 -5.049 31.759 1.00 95.56 119 PRO A N 1
ATOM 841 C CA . PRO A 1 119 ? -13.890 -5.786 31.937 1.00 95.56 119 PRO A CA 1
ATOM 842 C C . PRO A 1 119 ? -13.958 -7.261 31.516 1.00 95.56 119 PRO A C 1
ATOM 844 O O . PRO A 1 119 ? -14.555 -8.115 32.186 1.00 95.56 119 PRO A O 1
ATOM 847 N N . GLY A 1 120 ? -13.250 -7.591 30.434 1.00 89.81 120 GLY A N 1
ATOM 848 C CA . GLY A 1 120 ? -13.171 -8.950 29.897 1.00 89.81 120 GLY A CA 1
ATOM 849 C C . GLY A 1 120 ? -14.364 -9.387 29.041 1.00 89.81 120 GLY A C 1
ATOM 850 O O . GLY A 1 120 ? -14.559 -10.601 28.871 1.00 89.81 120 GLY A O 1
ATOM 851 N N . ALA A 1 121 ? -15.153 -8.448 28.511 1.00 93.88 121 ALA A N 1
ATOM 852 C CA . ALA A 1 121 ? -16.058 -8.716 27.401 1.00 93.88 121 ALA A CA 1
ATOM 853 C C . ALA A 1 121 ? -15.290 -9.226 26.166 1.00 93.88 121 ALA A C 1
ATOM 855 O O . ALA A 1 121 ? -14.075 -9.408 26.164 1.00 93.88 121 ALA A O 1
ATOM 856 N N . THR A 1 122 ? -16.019 -9.592 25.115 1.00 90.62 122 THR A N 1
ATOM 857 C CA . THR A 1 122 ? -15.392 -9.939 23.837 1.00 90.62 122 THR A CA 1
ATOM 858 C C . THR A 1 122 ? -15.624 -8.804 22.877 1.00 90.62 122 THR A C 1
ATOM 860 O O . THR A 1 122 ? -16.775 -8.538 22.540 1.00 90.62 122 THR A O 1
ATOM 863 N N . GLU A 1 123 ? -14.523 -8.261 22.390 1.00 87.00 123 GLU A N 1
ATOM 864 C CA . GLU A 1 123 ? -14.500 -7.264 21.341 1.00 87.00 123 GLU A CA 1
ATOM 865 C C . GLU A 1 123 ? -15.375 -7.611 20.124 1.00 87.00 123 GLU A C 1
ATOM 867 O O . GLU A 1 123 ? -15.365 -8.739 19.593 1.00 87.00 123 GLU A O 1
ATOM 872 N N . VAL A 1 124 ? -16.109 -6.612 19.648 1.00 84.12 124 VAL A N 1
ATOM 873 C CA . VAL A 1 124 ? -16.935 -6.661 18.451 1.00 84.12 124 VAL A CA 1
ATOM 874 C C . VAL A 1 124 ? -16.125 -6.122 17.277 1.00 84.12 124 VAL A C 1
ATOM 876 O O . VAL A 1 124 ? -15.559 -5.043 17.278 1.00 84.12 124 VAL A O 1
ATOM 879 N N . THR A 1 125 ? -16.042 -6.904 16.205 1.00 80.44 125 THR A N 1
ATOM 880 C CA . THR A 1 125 ? -15.297 -6.475 15.016 1.00 80.44 125 THR A CA 1
ATOM 881 C C . THR A 1 125 ? -16.025 -5.343 14.288 1.00 80.44 125 THR A C 1
ATOM 883 O O . THR A 1 125 ? -17.189 -5.534 13.914 1.00 80.44 125 THR A O 1
ATOM 886 N N . GLY A 1 126 ? -15.317 -4.256 13.966 1.00 74.00 126 GLY A N 1
ATOM 887 C CA . GLY A 1 126 ? -15.800 -3.187 13.081 1.00 74.00 126 GLY A CA 1
ATOM 888 C C . GLY A 1 126 ? -16.654 -2.123 13.775 1.00 74.00 126 GLY A C 1
ATOM 889 O O . GLY A 1 126 ? -17.574 -1.581 13.157 1.00 74.00 126 GLY A O 1
ATOM 890 N N . ASN A 1 127 ? -16.419 -1.891 15.066 1.00 81.94 127 ASN A N 1
ATOM 891 C CA . ASN A 1 127 ? -16.875 -0.707 15.779 1.00 81.94 127 ASN A CA 1
ATOM 892 C C . ASN A 1 127 ? -15.730 -0.117 16.620 1.00 81.94 127 ASN A C 1
ATOM 894 O O . ASN A 1 127 ? -14.712 -0.751 16.884 1.00 81.94 127 ASN A O 1
ATOM 898 N N . THR A 1 128 ? -15.946 1.116 17.061 1.00 87.06 128 THR A N 1
ATOM 899 C CA . THR A 1 128 ? -14.989 1.891 17.857 1.00 87.06 128 THR A CA 1
ATOM 900 C C . THR A 1 128 ? -15.168 1.693 19.362 1.00 87.06 128 THR A C 1
ATOM 902 O O . THR A 1 128 ? -14.682 2.512 20.140 1.00 87.06 128 THR A O 1
ATOM 905 N N . ILE A 1 129 ? -15.972 0.712 19.776 1.00 87.12 129 ILE A N 1
ATOM 906 C CA . ILE A 1 129 ? -16.240 0.453 21.190 1.00 87.12 129 ILE A CA 1
ATOM 907 C C . ILE A 1 129 ? -15.113 -0.451 21.688 1.00 87.12 129 ILE A C 1
ATOM 909 O O . ILE A 1 129 ? -14.764 -1.411 21.019 1.00 87.12 129 ILE A O 1
ATOM 913 N N . ASP A 1 130 ? -14.524 -0.089 22.822 1.00 88.31 130 ASP A N 1
ATOM 914 C CA . ASP A 1 130 ? -13.623 -0.946 23.594 1.00 88.31 130 ASP A CA 1
ATOM 915 C C . ASP A 1 130 ? -14.521 -1.770 24.515 1.00 88.31 130 ASP A C 1
ATOM 917 O O . ASP A 1 130 ? -14.970 -1.273 25.548 1.00 88.31 130 ASP A O 1
ATOM 921 N N . GLU A 1 131 ? -14.931 -2.959 24.073 1.00 92.75 131 GLU A N 1
ATOM 922 C CA . GLU A 1 131 ? -15.879 -3.757 24.840 1.00 92.75 131 GLU A CA 1
ATOM 923 C C . GLU A 1 131 ? -15.238 -4.348 26.090 1.00 92.75 131 GLU A C 1
ATOM 925 O O . GLU A 1 131 ? -15.928 -4.514 27.090 1.00 92.75 131 GLU A O 1
ATOM 930 N N . ASP A 1 132 ? -13.958 -4.713 26.060 1.00 92.69 132 ASP A N 1
ATOM 931 C CA . ASP A 1 132 ? -13.312 -5.378 27.193 1.00 92.69 132 ASP A CA 1
ATOM 932 C C . ASP A 1 132 ? -12.601 -4.437 28.181 1.00 92.69 132 ASP A C 1
ATOM 934 O O . ASP A 1 132 ? -12.102 -4.899 29.222 1.00 92.69 132 ASP A O 1
ATOM 938 N N . CYS A 1 133 ? -12.661 -3.132 27.899 1.00 92.50 133 CYS A N 1
ATOM 939 C CA . CYS A 1 133 ? -12.130 -2.028 28.690 1.00 92.50 133 CYS A CA 1
ATOM 940 C C . CYS A 1 133 ? -10.612 -2.121 28.922 1.00 92.50 133 CYS A C 1
ATOM 942 O O . CYS A 1 133 ? -10.100 -1.690 29.968 1.00 92.50 133 CYS A O 1
ATOM 944 N N . ASP A 1 134 ? -9.866 -2.708 27.981 1.00 89.62 134 ASP A N 1
ATOM 945 C CA . ASP A 1 134 ? -8.404 -2.807 28.035 1.00 89.62 134 ASP A CA 1
ATOM 946 C C . ASP A 1 134 ? -7.674 -1.614 27.386 1.00 89.62 134 ASP A C 1
ATOM 948 O O . ASP A 1 134 ? -6.443 -1.486 27.501 1.00 89.62 134 ASP A O 1
ATOM 952 N N . GLY A 1 135 ? -8.438 -0.690 26.797 1.00 83.81 135 GLY A N 1
ATOM 953 C CA . GLY A 1 135 ? -7.971 0.485 26.076 1.00 83.81 135 GLY A CA 1
ATOM 954 C C . GLY A 1 135 ? -7.780 0.259 24.574 1.00 83.81 135 GLY A C 1
ATOM 955 O O . GLY A 1 135 ? -7.145 1.112 23.938 1.00 83.81 135 GLY A O 1
ATOM 956 N N . ILE A 1 136 ? -8.246 -0.864 24.014 1.00 79.62 136 ILE A N 1
ATOM 957 C CA . ILE A 1 136 ? -8.064 -1.250 22.609 1.00 79.62 136 ILE A CA 1
ATOM 958 C C . ILE A 1 136 ? -9.393 -1.729 21.996 1.00 79.62 136 ILE A C 1
ATOM 960 O O . ILE A 1 136 ? -9.727 -2.903 22.068 1.00 79.62 136 ILE A O 1
ATOM 964 N N . ALA A 1 137 ? -10.069 -0.844 21.254 1.00 83.06 137 ALA A N 1
ATOM 965 C CA . ALA A 1 137 ? -11.135 -1.242 20.328 1.00 83.06 137 ALA A CA 1
ATOM 966 C C . ALA A 1 137 ? -10.564 -1.951 19.081 1.00 83.06 137 ALA A C 1
ATOM 968 O O . ALA A 1 137 ? -9.426 -1.682 18.676 1.00 83.06 137 ALA A O 1
ATOM 969 N N . LEU A 1 138 ? -11.347 -2.819 18.423 1.00 83.38 138 LEU A N 1
ATOM 970 C CA . LEU A 1 138 ? -10.897 -3.514 17.199 1.00 83.38 138 LEU A CA 1
ATOM 971 C C . LEU A 1 138 ? -10.922 -2.672 15.914 1.00 83.38 138 LEU A C 1
ATOM 973 O O . LEU A 1 138 ? -10.378 -3.141 14.915 1.00 83.38 138 LEU A O 1
ATOM 977 N N . ASP A 1 139 ? -11.596 -1.524 15.899 1.00 84.88 139 ASP A N 1
ATOM 978 C CA . ASP A 1 139 ? -11.664 -0.575 14.774 1.00 84.88 139 ASP A CA 1
ATOM 979 C C . ASP A 1 139 ? -11.606 0.848 15.347 1.00 84.88 139 ASP A C 1
ATOM 981 O O . ASP A 1 139 ? -12.621 1.450 15.698 1.00 84.88 139 ASP A O 1
ATOM 985 N N . GLN A 1 140 ? -10.390 1.354 15.560 1.00 86.12 140 GLN A N 1
ATOM 986 C CA . GLN A 1 140 ? -10.170 2.575 16.338 1.00 86.12 140 GLN A CA 1
ATOM 987 C C . GLN A 1 140 ? -10.536 3.864 15.582 1.00 86.12 140 GLN A C 1
ATOM 989 O O . GLN A 1 140 ? -10.824 4.886 16.218 1.00 86.12 140 GLN A O 1
ATOM 994 N N . ASP A 1 141 ? -10.551 3.845 14.252 1.00 87.62 141 ASP A N 1
ATOM 995 C CA . ASP A 1 141 ? -10.895 5.009 13.434 1.00 87.62 141 ASP A CA 1
ATOM 996 C C . ASP A 1 141 ? -12.335 4.998 12.889 1.00 87.62 141 ASP A C 1
ATOM 998 O O . ASP A 1 141 ? -12.839 6.051 12.474 1.00 87.62 141 ASP A O 1
ATOM 1002 N N . GLY A 1 142 ? -13.034 3.868 12.997 1.00 88.56 142 GLY A N 1
ATOM 1003 C CA . GLY A 1 142 ? -14.458 3.730 12.726 1.00 88.56 142 GLY A CA 1
ATOM 1004 C C . GLY A 1 142 ? -14.809 3.606 11.248 1.00 88.56 142 GLY A C 1
ATOM 1005 O O . GLY A 1 142 ? -15.927 3.975 10.860 1.00 88.56 142 GLY A O 1
ATOM 1006 N N . ASP A 1 143 ? -13.896 3.128 10.403 1.00 88.50 143 ASP A N 1
ATOM 1007 C CA . ASP A 1 143 ? -14.200 2.823 9.002 1.00 88.50 143 ASP A CA 1
ATOM 1008 C C . ASP A 1 143 ? -14.905 1.469 8.791 1.00 88.50 143 ASP A C 1
ATOM 1010 O O . ASP A 1 143 ? -15.381 1.165 7.686 1.00 88.50 143 ASP A O 1
ATOM 1014 N N . GLY A 1 144 ? -15.075 0.698 9.867 1.00 88.06 144 GLY A N 1
ATOM 1015 C CA . GLY A 1 144 ? -15.730 -0.602 9.871 1.00 88.06 144 GLY A CA 1
ATOM 1016 C C . GLY A 1 144 ? -14.789 -1.762 9.558 1.00 88.06 144 GLY A C 1
ATOM 1017 O O . GLY A 1 144 ? -15.277 -2.863 9.261 1.00 88.06 144 GLY A O 1
ATOM 1018 N N . VAL A 1 145 ? -13.471 -1.551 9.579 1.00 88.06 145 VAL A N 1
ATOM 1019 C CA . VAL A 1 145 ? -12.459 -2.559 9.270 1.00 88.06 145 VAL A CA 1
ATOM 1020 C C . VAL A 1 145 ? -11.491 -2.731 10.430 1.00 88.06 145 VAL A C 1
ATOM 1022 O O . VAL A 1 145 ? -10.929 -1.801 10.967 1.00 88.06 145 VAL A O 1
ATOM 1025 N N . THR A 1 146 ? -11.259 -3.988 10.797 1.00 88.31 146 THR A N 1
ATOM 1026 C CA . THR A 1 146 ? -10.349 -4.321 11.890 1.00 88.31 146 THR A CA 1
ATOM 1027 C C . THR A 1 146 ? -8.875 -4.208 11.488 1.00 88.31 146 THR A C 1
ATOM 1029 O O . THR A 1 146 ? -8.486 -4.704 10.417 1.00 88.31 146 THR A O 1
ATOM 1032 N N . ALA A 1 147 ? -8.039 -3.696 12.395 1.00 84.62 147 ALA A N 1
ATOM 1033 C CA . ALA A 1 147 ? -6.591 -3.599 12.228 1.00 84.62 147 ALA A CA 1
ATOM 1034 C C . ALA A 1 147 ? -5.892 -4.935 11.906 1.00 84.62 147 ALA A C 1
ATOM 1036 O O . ALA A 1 147 ? -6.196 -6.012 12.438 1.00 84.62 147 ALA A O 1
ATOM 1037 N N . THR A 1 148 ? -4.820 -4.870 11.122 1.00 84.38 148 THR A N 1
ATOM 1038 C CA . THR A 1 148 ? -3.945 -6.016 10.806 1.00 84.38 148 THR A CA 1
ATOM 1039 C C . THR A 1 148 ? -3.246 -6.627 12.027 1.00 84.38 148 THR A C 1
ATOM 1041 O O . THR A 1 148 ? -2.941 -7.824 12.025 1.00 84.38 148 THR A O 1
ATOM 1044 N N . THR A 1 149 ? -2.998 -5.857 13.092 1.00 80.06 149 THR A N 1
ATOM 1045 C CA . THR A 1 149 ? -2.292 -6.302 14.317 1.00 80.06 149 THR A CA 1
ATOM 1046 C C . THR A 1 149 ? -3.057 -7.363 15.112 1.00 80.06 149 THR A C 1
ATOM 1048 O O . THR A 1 149 ? -2.443 -8.212 15.761 1.00 80.06 149 THR A O 1
ATOM 1051 N N . ILE A 1 150 ? -4.380 -7.348 15.002 1.00 77.44 150 ILE A N 1
ATOM 1052 C CA . ILE A 1 150 ? -5.347 -8.222 15.682 1.00 77.44 150 ILE A CA 1
ATOM 1053 C C . ILE A 1 150 ? -6.005 -9.210 14.705 1.00 77.44 150 ILE A C 1
ATOM 1055 O O . ILE A 1 150 ? -6.917 -9.953 15.061 1.00 77.44 150 ILE A O 1
ATOM 1059 N N . GLY A 1 151 ? -5.467 -9.306 13.482 1.00 79.19 151 GLY A N 1
ATOM 1060 C CA . GLY A 1 151 ? -5.867 -10.290 12.475 1.00 79.19 151 GLY A CA 1
ATOM 1061 C C . GLY A 1 151 ? -6.912 -9.803 11.472 1.00 79.19 151 GLY A C 1
ATOM 1062 O O . GLY A 1 151 ? -7.419 -10.626 10.705 1.00 79.19 151 GLY A O 1
ATOM 1063 N N . GLY A 1 152 ? -7.216 -8.505 11.458 1.00 86.12 152 GLY A N 1
ATOM 1064 C CA . GLY A 1 152 ? -7.979 -7.857 10.402 1.00 86.12 152 GLY A CA 1
ATOM 1065 C C . GLY A 1 152 ? -7.129 -7.515 9.172 1.00 86.12 152 GLY A C 1
ATOM 1066 O O . GLY A 1 152 ? -6.076 -8.115 8.931 1.00 86.12 152 GLY A O 1
ATOM 1067 N N . VAL A 1 153 ? -7.626 -6.596 8.349 1.00 90.06 153 VAL A N 1
ATOM 1068 C CA . VAL A 1 153 ? -7.069 -6.262 7.023 1.00 90.06 153 VAL A CA 1
ATOM 1069 C C . VAL A 1 153 ? -6.758 -4.780 6.854 1.00 90.06 153 VAL A C 1
ATOM 1071 O O . VAL A 1 153 ? -6.170 -4.422 5.839 1.00 90.06 153 VAL A O 1
ATOM 1074 N N . ASP A 1 154 ? -7.090 -3.946 7.836 1.00 91.75 154 ASP A N 1
ATOM 1075 C CA . ASP A 1 154 ? -6.716 -2.544 7.803 1.00 91.75 154 ASP A CA 1
ATOM 1076 C C . ASP A 1 154 ? -5.239 -2.338 8.223 1.00 91.75 154 ASP A C 1
ATOM 1078 O O . ASP A 1 154 ? -4.721 -2.850 9.227 1.00 91.75 154 ASP A O 1
ATOM 1082 N N . CYS A 1 155 ? -4.513 -1.645 7.355 1.00 92.69 155 CYS A N 1
ATOM 1083 C CA . CYS A 1 155 ? -3.097 -1.364 7.465 1.00 92.69 155 CYS A CA 1
ATOM 1084 C C . CYS A 1 155 ? -2.797 -0.085 8.263 1.00 92.69 155 CYS A C 1
ATOM 1086 O O . CYS A 1 155 ? -1.621 0.139 8.583 1.00 92.69 155 CYS A O 1
ATOM 1088 N N . ASN A 1 156 ? -3.806 0.719 8.624 1.00 91.88 156 ASN A N 1
ATOM 1089 C CA . ASN A 1 156 ? -3.657 1.883 9.491 1.00 91.88 156 ASN A CA 1
ATOM 1090 C C . ASN A 1 156 ? -4.947 2.251 10.254 1.00 91.88 156 ASN A C 1
ATOM 1092 O O . ASN A 1 156 ? -5.584 3.245 9.926 1.00 91.88 156 ASN A O 1
ATOM 1096 N N . ASP A 1 157 ? -5.155 1.573 11.382 1.00 89.00 157 ASP A N 1
ATOM 1097 C CA . ASP A 1 157 ? -6.354 1.631 12.253 1.00 89.00 157 ASP A CA 1
ATOM 1098 C C . ASP A 1 157 ? -6.564 2.963 12.992 1.00 89.00 157 ASP A C 1
ATOM 1100 O O . ASP A 1 157 ? -7.401 3.109 13.875 1.00 89.00 157 ASP A O 1
ATOM 1104 N N . LEU A 1 158 ? -5.729 3.952 12.683 1.00 90.88 158 LEU A N 1
ATOM 1105 C CA . LEU A 1 158 ? -5.819 5.315 13.199 1.00 90.88 158 LEU A CA 1
ATOM 1106 C C . LEU A 1 158 ? -6.282 6.301 12.124 1.00 90.88 158 LEU A C 1
ATOM 1108 O O . LEU A 1 158 ? -6.247 7.518 12.345 1.00 90.88 158 LEU A O 1
ATOM 1112 N N . ASN A 1 159 ? -6.614 5.822 10.930 1.00 92.69 159 ASN A N 1
ATOM 1113 C CA . ASN A 1 159 ? -6.959 6.638 9.789 1.00 92.69 159 ASN A CA 1
ATOM 1114 C C . ASN A 1 159 ? -8.059 5.993 8.938 1.00 92.69 159 ASN A C 1
ATOM 1116 O O . ASN A 1 159 ? -7.753 5.366 7.932 1.00 92.69 159 ASN A O 1
ATOM 1120 N N . ALA A 1 160 ? -9.309 6.386 9.201 1.00 93.44 160 ALA A N 1
ATOM 1121 C CA . ALA A 1 160 ? -10.520 5.907 8.520 1.00 93.44 160 ALA A CA 1
ATOM 1122 C C . ALA A 1 160 ? -10.591 6.166 6.998 1.00 93.44 160 ALA A C 1
ATOM 1124 O O . ALA A 1 160 ? -11.612 5.944 6.344 1.00 93.44 160 ALA A O 1
ATOM 1125 N N . THR A 1 161 ? -9.548 6.765 6.414 1.00 94.69 161 THR A N 1
ATOM 1126 C CA . THR A 1 161 ? -9.380 6.892 4.958 1.00 94.69 161 THR A CA 1
ATOM 1127 C C . THR A 1 161 ? -8.493 5.801 4.358 1.00 94.69 161 THR A C 1
ATOM 1129 O O . THR A 1 161 ? -8.360 5.755 3.135 1.00 94.69 161 THR A O 1
ATOM 1132 N N . VAL A 1 162 ? -7.905 4.950 5.198 1.00 95.38 162 VAL A N 1
ATOM 1133 C CA . VAL A 1 162 ? -7.048 3.825 4.841 1.00 95.38 162 VAL A CA 1
ATOM 1134 C C . VAL A 1 162 ? -7.801 2.552 5.192 1.00 95.38 162 VAL A C 1
ATOM 1136 O O . VAL A 1 162 ? -7.920 2.218 6.352 1.00 95.38 162 VAL A O 1
ATOM 1139 N N . PHE A 1 163 ? -8.330 1.866 4.186 1.00 93.75 163 PHE A N 1
ATOM 1140 C CA . PHE A 1 163 ? -9.075 0.624 4.361 1.00 93.75 163 PHE A CA 1
ATOM 1141 C C . PHE A 1 163 ? -9.138 -0.162 3.055 1.00 93.75 163 PHE A C 1
ATOM 1143 O O . PHE A 1 163 ? -9.147 0.432 1.976 1.00 93.75 163 PHE A O 1
ATOM 1150 N N . PRO A 1 164 ? -9.320 -1.492 3.106 1.00 94.31 164 PRO A N 1
ATOM 1151 C CA . PRO A 1 164 ? -9.537 -2.325 1.931 1.00 94.31 164 PRO A CA 1
ATOM 1152 C C . PRO A 1 164 ? -10.548 -1.766 0.926 1.00 94.31 164 PRO A C 1
ATOM 1154 O O . PRO A 1 164 ? -11.757 -1.717 1.169 1.00 94.31 164 PRO A O 1
ATOM 1157 N N . GLY A 1 165 ? -10.051 -1.421 -0.261 1.00 91.31 165 GLY A N 1
ATOM 1158 C CA . GLY A 1 165 ? -10.852 -0.864 -1.352 1.00 91.31 165 GLY A CA 1
ATOM 1159 C C . GLY A 1 165 ? -11.049 0.654 -1.313 1.00 91.31 165 GLY A C 1
ATOM 1160 O O . GLY A 1 165 ? -11.867 1.166 -2.090 1.00 91.31 165 GLY A O 1
ATOM 1161 N N . ALA A 1 166 ? -10.324 1.381 -0.459 1.00 95.81 166 ALA A N 1
ATOM 1162 C CA . ALA A 1 166 ? -10.185 2.826 -0.581 1.00 95.81 166 ALA A CA 1
ATOM 1163 C C . ALA A 1 166 ? -9.598 3.212 -1.954 1.00 95.81 166 ALA A C 1
ATOM 1165 O O . ALA A 1 166 ? -9.146 2.386 -2.742 1.00 95.81 166 ALA A O 1
ATOM 1166 N N . THR A 1 167 ? -9.673 4.493 -2.311 1.00 95.12 167 THR A N 1
ATOM 1167 C CA . THR A 1 167 ? -9.070 4.964 -3.564 1.00 95.12 167 THR A CA 1
ATOM 1168 C C . THR A 1 167 ? -7.686 5.512 -3.296 1.00 95.12 167 THR A C 1
ATOM 1170 O O . THR A 1 167 ? -7.553 6.528 -2.621 1.00 95.12 167 THR A O 1
ATOM 1173 N N . GLU A 1 168 ? -6.697 4.909 -3.939 1.00 93.19 168 GLU A N 1
ATOM 1174 C CA . GLU A 1 168 ? -5.323 5.389 -3.942 1.00 93.19 168 GLU A CA 1
ATOM 1175 C C . GLU A 1 168 ? -5.187 6.844 -4.410 1.00 93.19 168 GLU A C 1
ATOM 1177 O O . GLU A 1 168 ? -5.668 7.243 -5.486 1.00 93.19 168 GLU A O 1
ATOM 1182 N N . ILE A 1 169 ? -4.458 7.633 -3.623 1.00 92.38 169 ILE A N 1
ATOM 1183 C CA . ILE A 1 169 ? -4.045 8.979 -3.995 1.00 92.38 169 ILE A CA 1
ATOM 1184 C C . ILE A 1 169 ? -2.699 8.885 -4.711 1.00 92.38 169 ILE A C 1
ATOM 1186 O O . ILE A 1 169 ? -1.732 8.276 -4.271 1.00 92.38 169 ILE A O 1
ATOM 1190 N N . LYS A 1 170 ? -2.626 9.518 -5.879 1.00 91.75 170 LYS A N 1
ATOM 1191 C CA . LYS A 1 170 ? -1.422 9.467 -6.703 1.00 91.75 170 LYS A CA 1
ATOM 1192 C C . LYS A 1 170 ? -0.248 10.183 -6.019 1.00 91.75 170 LYS A C 1
ATOM 1194 O O . LYS A 1 170 ? -0.348 11.375 -5.732 1.00 91.75 170 LYS A O 1
ATOM 1199 N N . ASP A 1 171 ? 0.889 9.492 -5.926 1.00 91.38 171 ASP A N 1
ATOM 1200 C CA . ASP A 1 171 ? 2.196 9.988 -5.461 1.00 91.38 171 ASP A CA 1
ATOM 1201 C C . ASP A 1 171 ? 2.312 10.425 -3.982 1.00 91.38 171 ASP A C 1
ATOM 1203 O O . ASP A 1 171 ? 3.291 11.098 -3.647 1.00 91.38 171 ASP A O 1
ATOM 1207 N N . ASP A 1 172 ? 1.386 10.063 -3.092 1.00 91.44 172 ASP A N 1
ATOM 1208 C CA . ASP A 1 172 ? 1.433 10.472 -1.674 1.00 91.44 172 ASP A CA 1
ATOM 1209 C C . ASP A 1 172 ? 2.138 9.474 -0.734 1.00 91.44 172 ASP A C 1
ATOM 1211 O O . ASP A 1 172 ? 2.267 9.740 0.460 1.00 91.44 172 ASP A O 1
ATOM 1215 N N . ASP A 1 173 ? 2.668 8.381 -1.292 1.00 89.69 173 ASP A N 1
ATOM 1216 C CA . ASP A 1 173 ? 3.364 7.303 -0.580 1.00 89.69 173 ASP A CA 1
ATOM 1217 C C . ASP A 1 173 ? 2.486 6.508 0.410 1.00 89.69 173 ASP A C 1
ATOM 1219 O O . ASP A 1 173 ? 3.016 5.667 1.149 1.00 89.69 173 ASP A O 1
ATOM 1223 N N . LEU A 1 174 ? 1.167 6.731 0.414 1.00 92.25 174 LEU A N 1
ATOM 1224 C CA . LEU A 1 174 ? 0.206 6.034 1.262 1.00 92.25 174 LEU A CA 1
ATOM 1225 C C . LEU A 1 174 ? -0.439 4.886 0.482 1.00 92.25 174 LEU A C 1
ATOM 1227 O O . LEU A 1 174 ? -0.961 5.100 -0.600 1.00 92.25 174 LEU A O 1
ATOM 1231 N N . ASP A 1 175 ? -0.393 3.680 1.046 1.00 93.62 175 ASP A N 1
ATOM 1232 C CA . ASP A 1 175 ? -1.220 2.547 0.611 1.00 93.62 175 ASP A CA 1
ATOM 1233 C C . ASP A 1 175 ? -2.574 2.715 1.304 1.00 93.62 175 ASP A C 1
ATOM 1235 O O . ASP A 1 175 ? -2.703 2.448 2.499 1.00 93.62 175 ASP A O 1
ATOM 1239 N N . SER A 1 176 ? -3.512 3.335 0.598 1.00 95.44 176 SER A N 1
ATOM 1240 C CA . SER A 1 176 ? -4.827 3.684 1.129 1.00 95.44 176 SER A CA 1
ATOM 1241 C C . SER A 1 176 ? -5.750 2.475 1.129 1.00 95.44 176 SER A C 1
ATOM 1243 O O . SER A 1 176 ? -6.620 2.387 1.987 1.00 95.44 176 SER A O 1
ATOM 1245 N N . ASP A 1 177 ? -5.597 1.558 0.176 1.00 95.00 177 ASP A N 1
ATOM 1246 C CA . ASP A 1 177 ? -6.483 0.408 0.019 1.00 95.00 177 ASP A CA 1
ATOM 1247 C C . ASP A 1 177 ? -5.945 -0.907 0.602 1.00 95.00 177 ASP A C 1
ATOM 1249 O O . ASP A 1 177 ? -6.614 -1.942 0.525 1.00 95.00 177 ASP A O 1
ATOM 1253 N N . CYS A 1 178 ? -4.780 -0.847 1.249 1.00 94.25 178 CYS A N 1
ATOM 1254 C CA . CYS A 1 178 ? -4.120 -1.938 1.956 1.00 94.25 178 CYS A CA 1
ATOM 1255 C C . CYS A 1 178 ? -3.853 -3.177 1.086 1.00 94.25 178 CYS A C 1
ATOM 1257 O O . CYS A 1 178 ? -3.725 -4.294 1.610 1.00 94.25 178 CYS A O 1
ATOM 1259 N N . ASP A 1 179 ? -3.762 -3.023 -0.237 1.00 92.38 179 ASP A N 1
ATOM 1260 C CA . ASP A 1 179 ? -3.437 -4.112 -1.158 1.00 92.38 179 ASP A CA 1
ATOM 1261 C C . ASP A 1 179 ? -1.916 -4.283 -1.379 1.00 92.38 179 ASP A C 1
ATOM 1263 O O . ASP A 1 179 ? -1.463 -5.272 -1.977 1.00 92.38 179 ASP A O 1
ATOM 1267 N N . GLY A 1 180 ? -1.109 -3.378 -0.813 1.00 90.00 180 GLY A N 1
ATOM 1268 C CA . GLY A 1 180 ? 0.344 -3.348 -0.943 1.00 90.00 180 GLY A CA 1
ATOM 1269 C C . GLY A 1 180 ? 0.845 -2.675 -2.224 1.00 90.00 180 GLY A C 1
ATOM 1270 O O . GLY A 1 180 ? 2.038 -2.820 -2.535 1.00 90.00 180 GLY A O 1
ATOM 1271 N N . ILE A 1 181 ? -0.033 -1.995 -2.964 1.00 89.75 181 ILE A N 1
ATOM 1272 C CA . ILE A 1 181 ? 0.212 -1.304 -4.231 1.00 89.75 181 ILE A CA 1
ATOM 1273 C C . ILE A 1 181 ? -0.275 0.141 -4.117 1.00 89.75 181 ILE A C 1
ATOM 1275 O O . ILE A 1 181 ? -1.417 0.431 -3.803 1.00 89.75 181 ILE A O 1
ATOM 1279 N N . GLN A 1 182 ? 0.600 1.077 -4.454 1.00 91.88 182 GLN A N 1
ATOM 1280 C CA . GLN A 1 182 ? 0.291 2.497 -4.513 1.00 91.88 182 GLN A CA 1
ATOM 1281 C C . GLN A 1 182 ? 0.107 2.948 -5.962 1.00 91.88 182 GLN A C 1
ATOM 1283 O O . GLN A 1 182 ? 0.443 2.271 -6.932 1.00 91.88 182 GLN A O 1
ATOM 1288 N N . VAL A 1 183 ? -0.386 4.169 -6.164 1.00 90.44 183 VAL A N 1
ATOM 1289 C CA . VAL A 1 183 ? -0.485 4.724 -7.523 1.00 90.44 183 VAL A CA 1
ATOM 1290 C C . VAL A 1 183 ? 0.634 5.711 -7.789 1.00 90.44 183 VAL A C 1
ATOM 1292 O O . VAL A 1 183 ? 0.553 6.896 -7.465 1.00 90.44 183 VAL A O 1
ATOM 1295 N N . TRP A 1 184 ? 1.689 5.225 -8.443 1.00 90.25 184 TRP A N 1
ATOM 1296 C CA . TRP A 1 184 ? 2.846 6.041 -8.800 1.00 90.25 184 TRP A CA 1
ATOM 1297 C C . TRP A 1 184 ? 2.749 6.634 -10.205 1.00 90.25 184 TRP A C 1
ATOM 1299 O O . TRP A 1 184 ? 2.383 5.998 -11.196 1.00 90.25 184 TRP A O 1
ATOM 1309 N N . SER A 1 185 ? 3.162 7.889 -10.318 1.00 91.06 185 SER A N 1
ATOM 1310 C CA . SER A 1 185 ? 3.420 8.536 -11.591 1.00 91.06 185 SER A CA 1
ATOM 1311 C C . SER A 1 185 ? 4.729 8.082 -12.222 1.00 91.06 185 SER A C 1
ATOM 1313 O O . SER A 1 185 ? 5.648 7.581 -11.560 1.00 91.06 185 SER A O 1
ATOM 1315 N N . PHE A 1 186 ? 4.866 8.341 -13.526 1.00 91.94 186 PHE A N 1
ATOM 1316 C CA . PHE A 1 186 ? 6.164 8.182 -14.165 1.00 91.94 186 PHE A CA 1
ATOM 1317 C C . PHE A 1 186 ? 7.186 9.182 -13.608 1.00 91.94 186 PHE A C 1
ATOM 1319 O O . PHE A 1 186 ? 8.354 8.829 -13.454 1.00 91.94 186 PHE A O 1
ATOM 1326 N N . THR A 1 187 ? 6.771 10.400 -13.241 1.00 92.88 187 THR A N 1
ATOM 1327 C CA . THR A 1 187 ? 7.628 11.366 -12.535 1.00 92.88 187 THR A CA 1
ATOM 1328 C C . THR A 1 187 ? 8.177 10.796 -11.231 1.00 92.88 187 THR A C 1
ATOM 1330 O O . THR A 1 187 ? 9.388 10.867 -11.009 1.00 92.88 187 THR A O 1
ATOM 1333 N N . LYS A 1 188 ? 7.327 10.205 -10.389 1.00 91.69 188 LYS A N 1
ATOM 1334 C CA . LYS A 1 188 ? 7.727 9.603 -9.116 1.00 91.69 188 LYS A CA 1
ATOM 1335 C C . LYS A 1 188 ? 8.637 8.405 -9.339 1.00 91.69 188 LYS A C 1
ATOM 1337 O O . LYS A 1 188 ? 9.752 8.390 -8.824 1.00 91.69 188 LYS A O 1
ATOM 1342 N N . THR A 1 189 ? 8.245 7.486 -10.220 1.00 89.12 189 THR A N 1
ATOM 1343 C CA . THR A 1 189 ? 9.082 6.344 -10.625 1.00 89.12 189 THR A CA 1
ATOM 1344 C C . THR A 1 189 ? 10.461 6.804 -11.111 1.00 89.12 189 THR A C 1
ATOM 1346 O O . THR A 1 189 ? 11.496 6.258 -10.720 1.00 89.12 189 THR A O 1
ATOM 1349 N N . TYR A 1 190 ? 10.509 7.851 -11.935 1.00 90.81 190 TYR A N 1
ATOM 1350 C CA . TYR A 1 190 ? 11.760 8.408 -12.426 1.00 90.81 190 TYR A CA 1
ATOM 1351 C C . TYR A 1 190 ? 12.609 8.992 -11.290 1.00 90.81 190 TYR A C 1
ATOM 1353 O O . TYR A 1 190 ? 13.775 8.631 -11.168 1.00 90.81 190 TYR A O 1
ATOM 1361 N N . ASN A 1 191 ? 12.047 9.851 -10.443 1.00 89.81 191 ASN A N 1
ATOM 1362 C CA . ASN A 1 191 ? 12.800 10.529 -9.387 1.00 89.81 191 ASN A CA 1
ATOM 1363 C C . ASN A 1 191 ? 13.254 9.571 -8.278 1.00 89.81 191 ASN A C 1
ATOM 1365 O O . ASN A 1 191 ? 14.382 9.666 -7.791 1.00 89.81 191 ASN A O 1
ATOM 1369 N N . ASP A 1 192 ? 12.391 8.644 -7.870 1.00 86.50 192 ASP A N 1
ATOM 1370 C CA . ASP A 1 192 ? 12.621 7.808 -6.694 1.00 86.50 192 ASP A CA 1
ATOM 1371 C C . ASP A 1 192 ? 13.409 6.540 -7.009 1.00 86.50 192 ASP A C 1
ATOM 1373 O O . ASP A 1 192 ? 14.183 6.064 -6.169 1.00 86.50 192 ASP A O 1
ATOM 1377 N N . VAL A 1 193 ? 13.297 6.040 -8.242 1.00 83.62 193 VAL A N 1
ATOM 1378 C CA . VAL A 1 193 ? 13.976 4.820 -8.677 1.00 83.62 193 VAL A CA 1
ATOM 1379 C C . VAL A 1 193 ? 15.077 5.132 -9.681 1.00 83.62 193 VAL A C 1
ATOM 1381 O O . VAL A 1 193 ? 16.254 4.880 -9.405 1.00 83.62 193 VAL A O 1
ATOM 1384 N N . ILE A 1 194 ? 14.719 5.672 -10.845 1.00 82.88 194 ILE A N 1
ATOM 1385 C CA . ILE A 1 194 ? 15.644 5.771 -11.982 1.00 82.88 194 ILE A CA 1
ATOM 1386 C C . ILE A 1 194 ? 16.779 6.756 -11.675 1.00 82.88 194 ILE A C 1
ATOM 1388 O O . ILE A 1 194 ? 17.955 6.401 -11.774 1.00 82.88 194 ILE A O 1
ATOM 1392 N N . ASP A 1 195 ? 16.454 7.969 -11.242 1.00 84.06 195 ASP A N 1
ATOM 1393 C CA . ASP A 1 195 ? 17.431 9.025 -11.003 1.00 84.06 195 ASP A CA 1
ATOM 1394 C C . ASP A 1 195 ? 18.367 8.674 -9.838 1.00 84.06 195 ASP A C 1
ATOM 1396 O O . ASP A 1 195 ? 19.594 8.669 -9.978 1.00 84.06 195 ASP A O 1
ATOM 1400 N N . LYS A 1 196 ? 17.784 8.245 -8.712 1.00 82.31 196 LYS A N 1
ATOM 1401 C CA . LYS A 1 196 ? 18.516 7.924 -7.476 1.00 82.31 196 LYS A CA 1
ATOM 1402 C C . LYS A 1 196 ? 19.366 6.655 -7.559 1.00 82.31 196 LYS A C 1
ATOM 1404 O O . LYS A 1 196 ? 20.380 6.567 -6.861 1.00 82.31 196 LYS A O 1
ATOM 1409 N N . ARG A 1 197 ? 18.962 5.636 -8.330 1.00 78.94 197 ARG A N 1
ATOM 1410 C CA . ARG A 1 197 ? 19.591 4.294 -8.288 1.00 78.94 197 ARG A CA 1
ATOM 1411 C C . ARG A 1 19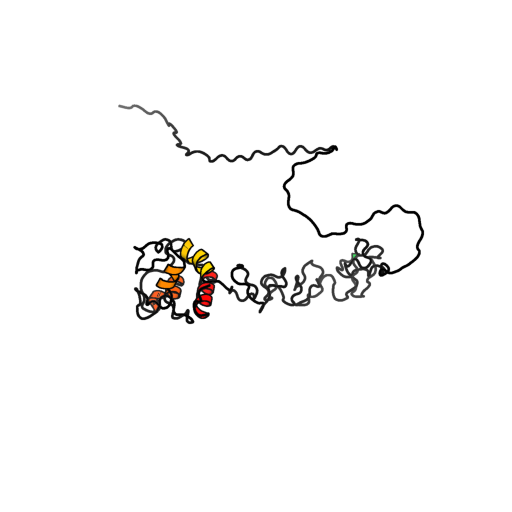7 ? 20.309 3.898 -9.573 1.00 78.94 197 ARG A C 1
ATOM 1413 O O . ARG A 1 197 ? 21.182 3.029 -9.529 1.00 78.94 197 ARG A O 1
ATOM 1420 N N . CYS A 1 198 ? 20.022 4.548 -10.700 1.00 75.31 198 CYS A N 1
ATOM 1421 C CA . CYS A 1 198 ? 20.578 4.186 -12.006 1.00 75.31 198 CYS A CA 1
ATOM 1422 C C . CYS A 1 198 ? 21.638 5.185 -12.500 1.00 75.31 198 CYS A C 1
ATOM 1424 O O . CYS A 1 198 ? 21.685 5.521 -13.680 1.00 75.31 198 CYS A O 1
ATOM 1426 N N . SER A 1 199 ? 22.566 5.603 -11.631 1.00 76.19 199 SER A N 1
ATOM 1427 C CA . SER A 1 199 ? 23.622 6.583 -11.958 1.00 76.19 199 SER A CA 1
ATOM 1428 C C . SER A 1 199 ? 24.522 6.190 -13.146 1.00 76.19 199 SER A C 1
ATOM 1430 O O . SER A 1 199 ? 25.029 7.050 -13.865 1.00 76.19 199 SER A O 1
ATOM 1432 N N . CYS A 1 200 ? 24.671 4.889 -13.423 1.00 79.75 200 CYS A N 1
ATOM 1433 C CA . CYS A 1 200 ? 25.395 4.371 -14.595 1.00 79.75 200 CYS A CA 1
ATOM 1434 C C . CYS A 1 200 ? 24.710 4.684 -15.942 1.00 79.75 200 CYS A C 1
ATOM 1436 O O . CYS A 1 200 ? 25.317 4.492 -16.996 1.00 79.75 200 CYS A O 1
ATOM 1438 N N . HIS A 1 201 ? 23.462 5.152 -15.907 1.00 83.38 201 HIS 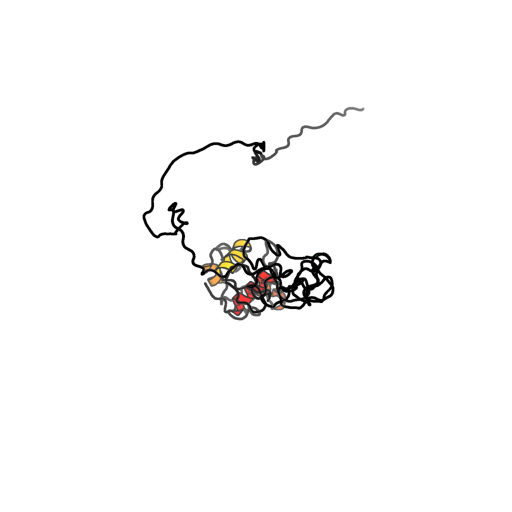A N 1
ATOM 1439 C CA . HIS A 1 201 ? 22.628 5.454 -17.066 1.00 83.38 201 HIS A CA 1
ATOM 1440 C C . HIS A 1 201 ? 22.447 6.960 -17.305 1.00 83.38 201 HIS A C 1
ATOM 1442 O O . HIS A 1 201 ? 21.694 7.353 -18.182 1.00 83.38 201 HIS A O 1
ATOM 1448 N N . GLN A 1 202 ? 23.177 7.825 -16.598 1.00 82.25 202 GLN A N 1
ATOM 1449 C CA . GLN A 1 202 ? 22.935 9.276 -16.597 1.00 82.25 202 GLN A CA 1
ATOM 1450 C C . GLN A 1 202 ? 23.729 10.070 -17.655 1.00 82.25 202 GLN A C 1
ATOM 1452 O O . GLN A 1 202 ? 23.981 11.262 -17.491 1.00 82.25 202 GLN A O 1
ATOM 1457 N N . SER A 1 203 ? 24.200 9.431 -18.733 1.00 83.38 203 SER A N 1
ATOM 1458 C CA . SER A 1 203 ? 24.982 10.120 -19.773 1.00 83.38 203 SER A CA 1
ATOM 1459 C C . SER A 1 203 ? 24.838 9.493 -21.160 1.00 83.38 203 SER A C 1
ATOM 1461 O O . SER A 1 203 ? 24.376 8.365 -21.313 1.00 83.38 203 SER A O 1
ATOM 1463 N N . SER A 1 204 ? 25.304 10.199 -22.194 1.00 76.00 204 SER A N 1
ATOM 1464 C CA . SER A 1 204 ? 25.298 9.720 -23.586 1.00 76.00 204 SER A CA 1
ATOM 1465 C C . SER A 1 204 ? 26.156 8.470 -23.830 1.00 76.00 204 SER A C 1
ATOM 1467 O O . SER A 1 204 ? 25.961 7.788 -24.832 1.00 76.00 204 SER A O 1
ATOM 1469 N N . GLY A 1 205 ? 27.084 8.148 -22.920 1.00 77.88 205 GLY A N 1
ATOM 1470 C CA . GLY A 1 205 ? 27.875 6.914 -22.933 1.00 77.88 205 GLY A CA 1
ATOM 1471 C C . GLY A 1 205 ? 27.233 5.755 -22.167 1.00 77.88 205 GLY A C 1
ATOM 1472 O O . GLY A 1 205 ? 27.905 4.752 -21.926 1.00 77.88 205 GLY A O 1
ATOM 1473 N N . ALA A 1 206 ? 25.972 5.897 -21.741 1.00 83.19 206 ALA A N 1
ATOM 1474 C CA . ALA A 1 206 ? 25.281 4.879 -20.968 1.00 83.19 206 ALA A CA 1
ATOM 1475 C C . ALA A 1 206 ? 25.257 3.529 -21.711 1.00 83.19 206 ALA A C 1
ATOM 1477 O O . ALA A 1 206 ? 24.975 3.486 -22.919 1.00 83.19 206 ALA A O 1
ATOM 1478 N N . PRO A 1 207 ? 25.521 2.410 -21.007 1.00 82.50 207 PRO A N 1
ATOM 1479 C CA . PRO A 1 207 ? 25.482 1.084 -21.603 1.00 82.50 207 PRO A CA 1
ATOM 1480 C C . PRO A 1 207 ? 24.176 0.840 -22.360 1.00 82.50 207 PRO A C 1
ATOM 1482 O O . PRO A 1 207 ? 23.096 1.205 -21.896 1.00 82.50 207 PRO A O 1
ATOM 1485 N N . HIS A 1 208 ? 24.285 0.207 -23.530 1.00 84.06 208 HIS A N 1
ATOM 1486 C CA . HIS A 1 208 ? 23.140 -0.170 -24.365 1.00 84.06 208 HIS A CA 1
ATOM 1487 C C . HIS A 1 208 ? 22.257 1.006 -24.832 1.00 84.06 208 HIS A C 1
ATOM 1489 O O . HIS A 1 208 ? 21.094 0.807 -25.186 1.00 84.06 208 HIS A O 1
ATOM 1495 N N . GLY A 1 209 ? 22.801 2.230 -24.851 1.00 82.50 209 GLY A N 1
ATOM 1496 C CA . GLY A 1 209 ? 22.078 3.428 -25.290 1.00 82.50 209 GLY A CA 1
ATOM 1497 C C . GLY A 1 209 ? 20.969 3.862 -24.329 1.00 82.50 209 GLY A C 1
ATOM 1498 O O . GLY A 1 209 ? 20.070 4.593 -24.724 1.00 82.50 209 GLY A O 1
ATOM 1499 N N . LEU A 1 210 ? 21.001 3.396 -23.078 1.00 86.56 210 LEU A N 1
ATOM 1500 C CA . LEU A 1 210 ? 20.025 3.728 -22.040 1.00 86.56 210 LEU A CA 1
ATOM 1501 C C . LEU A 1 210 ? 20.409 5.038 -21.346 1.00 86.56 210 LEU A C 1
ATOM 1503 O O . LEU A 1 210 ? 20.808 5.016 -20.186 1.00 86.56 210 LEU A O 1
ATOM 1507 N N . ASN A 1 211 ? 20.346 6.165 -22.062 1.00 90.25 211 ASN A N 1
ATOM 1508 C CA . ASN A 1 211 ? 20.534 7.470 -21.431 1.00 90.25 211 ASN A CA 1
ATOM 1509 C C . ASN A 1 211 ? 19.243 7.891 -20.712 1.00 90.25 211 ASN A C 1
ATOM 1511 O O . ASN A 1 211 ? 18.211 8.101 -21.344 1.00 90.25 211 ASN A O 1
ATOM 1515 N N . MET A 1 212 ? 19.320 8.032 -19.398 1.00 89.19 212 MET A N 1
ATOM 1516 C CA . MET A 1 212 ? 18.222 8.368 -18.500 1.00 89.19 212 MET A CA 1
ATOM 1517 C C . MET A 1 212 ? 18.459 9.701 -17.781 1.00 89.19 212 MET A C 1
ATOM 1519 O O . MET A 1 212 ? 17.825 9.947 -16.770 1.00 89.19 212 MET A O 1
ATOM 1523 N N . SER A 1 213 ? 19.320 10.578 -18.319 1.00 89.69 213 SER A N 1
ATOM 1524 C CA . SER A 1 213 ? 19.667 11.880 -17.717 1.00 89.69 213 SER A CA 1
ATOM 1525 C C . SER A 1 213 ? 18.498 12.850 -17.520 1.00 89.69 213 SER A C 1
ATOM 1527 O O . SER A 1 213 ? 18.666 13.891 -16.893 1.00 89.69 213 SER A O 1
ATOM 1529 N N . THR A 1 214 ? 17.345 12.574 -18.130 1.00 91.31 214 THR A N 1
ATOM 1530 C CA . THR A 1 214 ? 16.095 13.314 -17.924 1.00 91.31 214 THR A CA 1
ATOM 1531 C C . THR A 1 214 ? 14.912 12.348 -17.992 1.00 91.31 214 THR A C 1
ATOM 1533 O O . THR A 1 214 ? 14.991 11.340 -18.700 1.00 91.31 214 THR A O 1
ATOM 1536 N N . LYS A 1 215 ? 13.779 12.698 -17.359 1.00 92.19 215 LYS A N 1
ATOM 1537 C CA . LYS A 1 215 ? 12.510 11.943 -17.455 1.00 92.19 215 LYS A CA 1
ATOM 1538 C C . LYS A 1 215 ? 12.137 11.631 -18.909 1.00 92.19 215 LYS A C 1
ATOM 1540 O O . LYS A 1 215 ? 11.852 10.491 -19.263 1.00 92.19 215 LYS A O 1
ATOM 1545 N N . SER A 1 216 ? 12.223 12.639 -19.779 1.00 92.81 216 SER A N 1
ATOM 1546 C CA . SER A 1 216 ? 11.893 12.506 -21.203 1.00 92.81 216 SER A CA 1
ATOM 1547 C C . SER A 1 216 ? 12.811 11.521 -21.940 1.00 92.81 216 SER A C 1
ATOM 1549 O O . SER A 1 216 ? 12.328 10.688 -22.707 1.00 92.81 216 SER A O 1
ATOM 1551 N N . LEU A 1 217 ? 14.124 11.566 -21.682 1.00 92.81 217 LEU A N 1
ATOM 1552 C CA . LEU A 1 217 ? 15.072 10.620 -22.278 1.00 92.81 217 LEU A CA 1
ATOM 1553 C C . LEU A 1 217 ? 14.894 9.209 -21.719 1.00 92.81 217 LEU A C 1
ATOM 1555 O O . LEU A 1 217 ? 14.961 8.248 -22.484 1.00 92.81 217 LEU A O 1
ATOM 1559 N N . ALA A 1 218 ? 14.622 9.077 -20.419 1.00 92.44 218 ALA A N 1
ATOM 1560 C CA . ALA A 1 218 ? 14.317 7.791 -19.808 1.00 92.44 218 ALA A CA 1
ATOM 1561 C C . ALA A 1 218 ? 13.100 7.152 -20.484 1.00 92.44 218 ALA A C 1
ATOM 1563 O O . ALA A 1 218 ? 13.202 6.026 -20.965 1.00 92.44 218 ALA A O 1
ATOM 1564 N N . ARG A 1 219 ? 11.996 7.896 -20.636 1.00 92.44 219 ARG A N 1
ATOM 1565 C CA . ARG A 1 219 ? 10.798 7.417 -21.337 1.00 92.44 219 ARG A CA 1
ATOM 1566 C C . ARG A 1 219 ? 11.098 6.985 -22.767 1.00 92.44 219 ARG A C 1
ATOM 1568 O O . ARG A 1 219 ? 10.776 5.860 -23.137 1.00 92.44 219 ARG A O 1
ATOM 1575 N N . GLN A 1 220 ? 11.746 7.856 -23.544 1.00 94.19 220 GLN A N 1
ATOM 1576 C CA . GLN A 1 220 ? 12.100 7.584 -24.940 1.00 94.19 220 GLN A CA 1
ATOM 1577 C C . GLN A 1 220 ? 12.957 6.324 -25.092 1.00 94.19 220 GLN A C 1
ATOM 1579 O O . GLN A 1 220 ? 12.850 5.641 -26.103 1.00 94.19 220 GLN A O 1
ATOM 1584 N N . ASN A 1 221 ? 13.817 6.030 -24.117 1.00 93.56 221 ASN A N 1
ATOM 1585 C CA . ASN A 1 221 ? 14.713 4.881 -24.163 1.00 93.56 221 ASN A CA 1
ATOM 1586 C C . ASN A 1 221 ? 14.127 3.615 -23.524 1.00 93.56 221 ASN A C 1
ATOM 1588 O O . ASN A 1 221 ? 14.753 2.563 -23.651 1.00 93.56 221 ASN A O 1
ATOM 1592 N N . LEU A 1 222 ? 12.988 3.685 -22.834 1.00 93.75 222 LEU A N 1
ATOM 1593 C CA . LEU A 1 222 ? 12.378 2.549 -22.136 1.00 93.75 222 LEU A CA 1
ATOM 1594 C C . LEU A 1 222 ? 11.130 2.029 -22.848 1.00 93.75 222 LEU A C 1
ATOM 1596 O O . LEU A 1 222 ? 11.021 0.834 -23.099 1.00 93.75 222 LEU A O 1
ATOM 1600 N N . VAL A 1 223 ? 10.189 2.915 -23.159 1.00 95.94 223 VAL A N 1
ATOM 1601 C CA . VAL A 1 223 ? 8.826 2.522 -23.528 1.00 95.94 223 VAL A CA 1
ATOM 1602 C C . VAL A 1 223 ? 8.733 2.219 -25.021 1.00 95.94 223 VAL A C 1
ATOM 1604 O O . VAL A 1 223 ? 9.070 3.082 -25.831 1.00 95.94 223 VAL A O 1
ATOM 1607 N N . ASN A 1 224 ? 8.245 1.026 -25.382 1.00 97.06 224 ASN A N 1
ATOM 1608 C CA . ASN A 1 224 ? 8.190 0.521 -26.766 1.00 97.06 224 ASN A CA 1
ATOM 1609 C C . ASN A 1 224 ? 9.568 0.493 -27.461 1.00 97.06 224 ASN A C 1
ATOM 1611 O O . ASN A 1 224 ? 9.714 0.865 -28.631 1.00 97.06 224 ASN A O 1
ATOM 1615 N N . VAL A 1 225 ? 10.618 0.151 -26.709 1.00 96.75 225 VAL A N 1
ATOM 1616 C CA . VAL A 1 225 ? 11.990 0.060 -27.222 1.00 96.75 225 VAL A CA 1
ATOM 1617 C C . VAL A 1 225 ? 12.541 -1.327 -26.956 1.00 96.75 225 VAL A C 1
ATOM 1619 O O . VAL A 1 225 ? 12.732 -1.702 -25.801 1.00 96.75 225 VAL A O 1
ATOM 1622 N N . SER A 1 226 ? 12.917 -2.043 -28.015 1.00 97.00 226 SER A N 1
ATOM 1623 C CA . SER A 1 226 ? 13.486 -3.385 -27.891 1.00 97.00 226 SER A CA 1
ATOM 1624 C C . SER A 1 226 ? 14.754 -3.418 -27.033 1.00 97.00 226 SER A C 1
ATOM 1626 O O . SER A 1 226 ? 15.646 -2.557 -27.101 1.00 97.00 226 SER A O 1
ATOM 1628 N N . SER A 1 227 ? 14.858 -4.447 -26.199 1.00 95.25 227 SER A N 1
ATOM 1629 C CA . SER A 1 227 ? 15.981 -4.616 -25.285 1.00 95.25 227 SER A CA 1
ATOM 1630 C C . SER A 1 227 ? 17.255 -5.007 -26.022 1.00 95.25 227 SER A C 1
ATOM 1632 O O . SER A 1 227 ? 17.272 -5.909 -26.850 1.00 95.25 227 SER A O 1
ATOM 1634 N N . ALA A 1 228 ? 18.379 -4.365 -25.691 1.00 92.69 228 ALA A N 1
ATOM 1635 C CA . ALA A 1 228 ? 19.649 -4.663 -26.363 1.00 92.69 228 ALA A CA 1
ATOM 1636 C C . ALA A 1 228 ? 20.195 -6.057 -26.010 1.00 92.69 228 ALA A C 1
ATOM 1638 O O . ALA A 1 228 ? 20.854 -6.693 -26.826 1.00 92.69 228 ALA A O 1
ATOM 1639 N N . GLU A 1 229 ? 19.946 -6.511 -24.781 1.00 92.31 229 GLU A N 1
ATOM 1640 C CA . GLU A 1 229 ? 20.384 -7.819 -24.285 1.00 92.31 229 GLU A CA 1
ATOM 1641 C C . GLU A 1 229 ? 19.410 -8.951 -24.652 1.00 92.31 229 GLU A C 1
ATOM 1643 O O . GLU A 1 229 ? 19.803 -10.115 -24.597 1.00 92.31 229 GLU A O 1
ATOM 1648 N N . PHE A 1 230 ? 18.169 -8.618 -25.026 1.00 94.94 230 PHE A N 1
ATOM 1649 C CA . PHE A 1 230 ? 17.149 -9.566 -25.475 1.00 94.94 230 PHE A CA 1
ATOM 1650 C C . PHE A 1 230 ? 16.157 -8.891 -26.449 1.00 94.94 230 PHE A C 1
ATOM 1652 O O . PHE A 1 230 ? 15.077 -8.476 -26.040 1.00 94.94 230 PHE A O 1
ATOM 1659 N N . PRO A 1 231 ? 16.494 -8.763 -27.748 1.00 95.19 231 PRO A N 1
ATOM 1660 C CA . PRO A 1 231 ? 15.696 -7.980 -28.705 1.00 95.19 231 PRO A CA 1
ATOM 1661 C C . PRO A 1 231 ? 14.292 -8.512 -29.017 1.00 95.19 231 PRO A C 1
ATOM 1663 O O . PRO A 1 231 ? 13.570 -7.872 -29.771 1.00 95.19 231 PRO A O 1
ATOM 1666 N N . ALA A 1 232 ? 13.922 -9.685 -28.497 1.00 95.31 232 ALA A N 1
ATOM 1667 C CA . ALA A 1 232 ? 12.583 -10.250 -28.652 1.00 95.31 232 ALA A CA 1
ATOM 1668 C C . ALA A 1 232 ? 11.570 -9.694 -27.633 1.00 95.31 232 ALA A C 1
ATOM 1670 O O . ALA A 1 232 ? 10.406 -10.074 -27.689 1.00 95.31 232 ALA A O 1
ATOM 1671 N N . MET A 1 233 ? 12.012 -8.828 -26.715 1.00 96.81 233 MET A N 1
ATOM 1672 C CA . MET A 1 233 ? 11.189 -8.202 -25.685 1.00 96.81 233 MET A CA 1
ATOM 1673 C C . MET A 1 233 ? 11.547 -6.723 -25.561 1.00 96.81 233 MET A C 1
ATOM 1675 O O . MET A 1 233 ? 12.731 -6.345 -25.579 1.00 96.81 233 MET A O 1
ATOM 1679 N N . ASP A 1 234 ? 10.535 -5.884 -25.397 1.00 97.88 234 ASP A N 1
ATOM 1680 C CA . ASP A 1 234 ? 10.740 -4.468 -25.147 1.00 97.88 234 ASP A CA 1
ATOM 1681 C C . ASP A 1 234 ? 11.248 -4.227 -23.722 1.00 97.88 234 ASP A C 1
ATOM 1683 O O . ASP A 1 234 ? 11.139 -5.062 -22.822 1.00 97.88 234 ASP A O 1
ATOM 1687 N N . ARG A 1 235 ? 11.940 -3.105 -23.521 1.00 96.06 235 ARG A N 1
ATOM 1688 C CA . ARG A 1 235 ? 12.460 -2.720 -22.202 1.00 96.06 235 ARG A CA 1
ATOM 1689 C C . ARG A 1 235 ? 11.291 -2.475 -21.254 1.00 96.06 235 ARG A C 1
ATOM 1691 O O . ARG A 1 235 ? 11.323 -2.971 -20.132 1.00 96.06 235 ARG A O 1
ATOM 1698 N N . VAL A 1 236 ? 10.287 -1.749 -21.740 1.00 97.12 236 VAL A N 1
ATOM 1699 C CA . VAL A 1 236 ? 8.950 -1.610 -21.165 1.00 97.12 236 VAL A CA 1
ATOM 1700 C C . VAL A 1 236 ? 7.939 -1.830 -22.288 1.00 97.12 236 VAL A C 1
ATOM 1702 O O . VAL A 1 236 ? 7.918 -1.048 -23.244 1.00 97.12 236 VAL A O 1
ATOM 1705 N N . GLU A 1 237 ? 7.128 -2.872 -22.142 1.00 97.94 237 GLU A N 1
ATOM 1706 C CA . GLU A 1 237 ? 5.941 -3.180 -22.940 1.00 97.94 237 GLU A CA 1
ATOM 1707 C C . GLU A 1 237 ? 4.712 -2.616 -22.203 1.00 97.94 237 GLU A C 1
ATOM 1709 O O . GLU A 1 237 ? 4.337 -3.131 -21.149 1.00 97.94 237 GLU A O 1
ATOM 1714 N N . PRO A 1 238 ? 4.096 -1.523 -22.685 1.00 97.19 238 PRO A N 1
ATOM 1715 C CA . PRO A 1 238 ? 2.914 -0.950 -22.049 1.00 97.19 238 PRO A CA 1
ATOM 1716 C C . PRO A 1 238 ? 1.771 -1.959 -21.907 1.00 97.19 238 PRO A C 1
ATOM 1718 O O . PRO A 1 238 ? 1.299 -2.512 -22.897 1.00 97.19 238 PRO A O 1
ATOM 1721 N N . GLY A 1 239 ? 1.266 -2.116 -20.689 1.00 97.25 239 GLY A N 1
ATOM 1722 C CA . GLY A 1 239 ? 0.164 -3.019 -20.369 1.00 97.25 239 GLY A CA 1
ATOM 1723 C C . GLY A 1 239 ? 0.587 -4.458 -20.075 1.00 97.25 239 GLY A C 1
ATOM 1724 O O . GLY A 1 239 ? -0.294 -5.292 -19.882 1.00 97.25 239 GLY A O 1
ATOM 1725 N N . ASP A 1 240 ? 1.891 -4.758 -20.074 1.00 97.81 240 ASP A N 1
ATOM 1726 C CA . ASP A 1 240 ? 2.394 -6.104 -19.800 1.00 97.81 240 ASP A CA 1
ATOM 1727 C C . ASP A 1 240 ? 3.762 -6.071 -19.092 1.00 97.81 240 ASP A C 1
ATOM 1729 O O . ASP A 1 240 ? 4.841 -6.072 -19.703 1.00 97.81 240 ASP A O 1
ATOM 1733 N N . ALA A 1 241 ? 3.728 -6.030 -17.760 1.00 97.44 241 ALA A N 1
ATOM 1734 C CA . ALA A 1 241 ? 4.916 -6.068 -16.917 1.00 97.44 241 ALA A CA 1
ATOM 1735 C C . ALA A 1 241 ? 5.684 -7.393 -17.042 1.00 97.44 241 ALA A C 1
ATOM 1737 O O . ALA A 1 241 ? 6.916 -7.391 -16.976 1.00 97.44 241 ALA A O 1
ATOM 1738 N N . ASP A 1 242 ? 4.991 -8.510 -17.274 1.00 97.75 242 ASP A N 1
ATOM 1739 C CA . ASP A 1 242 ? 5.620 -9.824 -17.451 1.00 97.75 242 ASP A CA 1
ATOM 1740 C C . ASP A 1 242 ? 6.401 -9.925 -18.768 1.00 97.75 242 ASP A C 1
ATOM 1742 O O . ASP A 1 242 ? 7.407 -10.630 -18.831 1.00 97.75 242 ASP A O 1
ATOM 1746 N N . ASN A 1 243 ? 5.992 -9.189 -19.803 1.00 97.44 243 ASN A N 1
ATOM 1747 C CA . ASN A 1 243 ? 6.730 -9.047 -21.060 1.00 97.44 243 ASN A CA 1
ATOM 1748 C C . ASN A 1 243 ? 7.584 -7.770 -21.128 1.00 97.44 243 ASN A C 1
ATOM 1750 O O . ASN A 1 243 ? 8.001 -7.352 -22.209 1.00 97.44 243 ASN A O 1
ATOM 1754 N N . SER A 1 244 ? 7.913 -7.176 -19.981 1.00 97.94 244 SER A N 1
ATOM 1755 C CA . SER A 1 244 ? 8.810 -6.025 -19.891 1.00 97.94 244 SER A CA 1
ATOM 1756 C C . SER A 1 244 ? 10.185 -6.428 -19.366 1.00 97.94 244 SER A C 1
ATOM 1758 O O . SER A 1 244 ? 10.364 -6.789 -18.202 1.00 97.94 244 SER A O 1
ATOM 1760 N N . TYR A 1 245 ? 11.224 -6.299 -20.194 1.00 97.38 245 TYR A N 1
ATOM 1761 C CA . TYR A 1 245 ? 12.563 -6.775 -19.828 1.00 97.38 245 TYR A CA 1
ATOM 1762 C C . TYR A 1 245 ? 13.148 -6.048 -18.609 1.00 97.38 245 TYR A C 1
ATOM 1764 O O . TYR A 1 245 ? 13.947 -6.630 -17.871 1.00 97.38 245 TYR A O 1
ATOM 1772 N N . VAL A 1 246 ? 12.753 -4.793 -18.356 1.00 94.69 246 VAL A N 1
ATOM 1773 C CA . VAL A 1 246 ? 13.168 -4.062 -17.150 1.00 94.69 246 VAL A CA 1
ATOM 1774 C C . VAL A 1 246 ? 12.749 -4.796 -15.876 1.00 94.69 246 VAL A C 1
ATOM 1776 O O . VAL A 1 246 ? 13.564 -4.899 -14.962 1.00 94.69 246 VAL A O 1
ATOM 1779 N N . VAL A 1 247 ? 11.554 -5.390 -15.840 1.00 97.12 247 VAL A N 1
ATOM 1780 C CA . VAL A 1 247 ? 11.031 -6.127 -14.680 1.00 97.12 247 VAL A CA 1
ATOM 1781 C C . VAL A 1 247 ? 11.913 -7.337 -14.397 1.00 97.12 247 VAL A C 1
ATOM 1783 O O . VAL A 1 247 ? 12.421 -7.494 -13.286 1.00 97.12 247 VAL A O 1
ATOM 1786 N N . HIS A 1 248 ? 12.270 -8.096 -15.434 1.00 97.56 248 HIS A N 1
ATOM 1787 C CA . HIS A 1 248 ? 13.208 -9.206 -15.286 1.00 97.56 248 HIS A CA 1
ATOM 1788 C C . HIS A 1 248 ? 14.589 -8.778 -14.788 1.00 97.56 248 HIS A C 1
ATOM 1790 O O . HIS A 1 248 ? 15.215 -9.493 -14.000 1.00 97.56 248 HIS A O 1
ATOM 1796 N N . LYS A 1 249 ? 15.090 -7.612 -15.218 1.00 94.62 249 LYS A N 1
ATOM 1797 C CA . LYS A 1 249 ? 16.355 -7.066 -14.705 1.00 94.62 249 LYS A CA 1
ATOM 1798 C C . LYS A 1 249 ? 16.237 -6.656 -13.239 1.00 94.62 249 LYS A C 1
ATOM 1800 O O . LYS A 1 249 ? 17.206 -6.863 -12.511 1.00 94.62 249 LYS A O 1
ATOM 1805 N N . LEU A 1 250 ? 15.106 -6.102 -12.810 1.00 94.75 250 LEU A N 1
ATOM 1806 C CA . LEU A 1 250 ? 14.865 -5.672 -11.428 1.00 94.75 250 LEU A CA 1
ATOM 1807 C C . LEU A 1 250 ? 14.658 -6.855 -10.470 1.00 94.75 250 LEU A C 1
ATOM 1809 O O . LEU A 1 250 ? 15.158 -6.841 -9.343 1.00 94.75 250 LEU A O 1
ATOM 1813 N N . GLU A 1 251 ? 14.006 -7.919 -10.928 1.00 96.12 251 GLU A N 1
ATOM 1814 C CA . GLU A 1 251 ? 13.769 -9.148 -10.159 1.00 96.12 251 GLU A CA 1
ATOM 1815 C C . GLU A 1 251 ? 14.974 -10.103 -10.179 1.00 96.12 251 GLU A C 1
ATOM 1817 O O . GLU A 1 251 ? 15.171 -10.899 -9.261 1.00 96.12 251 GLU A O 1
ATOM 1822 N N . GLY A 1 252 ? 15.836 -9.997 -11.194 1.00 96.19 252 GLY A N 1
ATOM 1823 C CA . GLY A 1 252 ? 16.977 -10.893 -11.391 1.00 96.19 252 GLY A CA 1
ATOM 1824 C C . GLY A 1 252 ? 16.639 -12.160 -12.180 1.00 96.19 252 GLY A C 1
ATOM 1825 O O . GLY A 1 252 ? 17.411 -13.121 -12.154 1.00 96.19 252 GLY A O 1
ATOM 1826 N N . THR A 1 253 ? 15.505 -12.170 -12.878 1.00 97.00 253 THR A N 1
ATOM 1827 C CA . THR A 1 253 ? 14.968 -13.307 -13.633 1.00 97.00 253 THR A CA 1
ATOM 1828 C C . THR A 1 253 ? 15.362 -13.281 -15.114 1.00 97.00 253 THR A C 1
ATOM 1830 O O . THR A 1 253 ? 15.036 -14.210 -15.848 1.00 97.00 253 THR A O 1
ATOM 1833 N N . GLN A 1 254 ? 16.156 -12.306 -15.573 1.00 96.94 254 GLN A N 1
ATOM 1834 C CA . GLN A 1 254 ? 16.494 -12.111 -16.995 1.00 96.94 254 GLN A CA 1
ATOM 1835 C C . GLN A 1 254 ? 17.098 -13.330 -17.708 1.00 96.94 254 GLN A C 1
ATOM 1837 O O . GLN A 1 254 ? 16.875 -13.518 -18.900 1.00 96.94 254 GLN A O 1
ATOM 1842 N N . ALA A 1 255 ? 17.847 -14.181 -17.001 1.00 96.88 255 ALA A N 1
ATOM 1843 C CA . ALA A 1 255 ? 18.417 -15.392 -17.597 1.00 96.88 255 ALA A CA 1
ATOM 1844 C C . ALA A 1 255 ? 17.342 -16.444 -17.930 1.00 96.88 255 ALA A C 1
ATOM 1846 O O . ALA A 1 255 ? 17.529 -17.238 -18.849 1.00 96.88 255 ALA A O 1
ATOM 1847 N N . SER A 1 256 ? 16.218 -16.442 -17.205 1.00 96.38 256 SER A N 1
ATOM 1848 C CA . SER A 1 256 ? 15.115 -17.386 -17.419 1.00 96.38 256 SER A CA 1
ATOM 1849 C C . SER A 1 256 ? 14.352 -17.125 -18.720 1.00 96.38 256 SER A C 1
ATOM 1851 O O . SER A 1 256 ? 13.881 -18.071 -19.343 1.00 96.38 256 SER A O 1
ATOM 1853 N N . VAL A 1 257 ? 14.320 -15.870 -19.179 1.00 96.06 257 VAL A N 1
ATOM 1854 C CA . VAL A 1 257 ? 13.679 -15.460 -20.440 1.00 96.06 257 VAL A CA 1
ATOM 1855 C C . VAL A 1 257 ? 14.645 -15.420 -21.630 1.00 96.06 257 VAL A C 1
ATOM 1857 O O . VAL A 1 257 ? 14.288 -14.968 -22.711 1.00 96.06 257 VAL A O 1
ATOM 1860 N N . GLY A 1 258 ? 15.880 -15.907 -21.461 1.00 95.38 258 GLY A N 1
ATOM 1861 C CA . GLY A 1 258 ? 16.898 -15.925 -22.520 1.00 95.38 258 GLY A CA 1
ATOM 1862 C C . GLY A 1 258 ? 17.698 -14.627 -22.666 1.00 95.38 258 GLY A C 1
ATOM 1863 O O . GLY A 1 258 ? 18.476 -14.491 -23.611 1.00 95.38 258 GLY A O 1
ATOM 1864 N N . GLY A 1 259 ? 17.538 -13.691 -21.728 1.00 95.31 259 GLY A N 1
ATOM 1865 C CA . GLY A 1 259 ? 18.364 -12.496 -21.614 1.00 95.31 259 GLY A CA 1
ATOM 1866 C C . GLY A 1 259 ? 19.726 -12.758 -20.970 1.00 95.31 259 GLY A C 1
ATOM 1867 O O . GLY A 1 259 ? 20.159 -13.892 -20.754 1.00 95.31 259 GLY A O 1
ATOM 1868 N N . SER A 1 260 ? 20.440 -11.677 -20.659 1.00 93.69 260 SER A N 1
ATOM 1869 C CA . SER A 1 260 ? 21.807 -11.746 -20.135 1.00 93.69 260 SER A CA 1
ATOM 1870 C C . SER A 1 260 ? 22.121 -10.648 -19.112 1.00 93.69 260 SER A C 1
ATOM 1872 O O . SER A 1 260 ? 21.293 -9.800 -18.774 1.00 93.69 260 SER A O 1
ATOM 1874 N N . GLY A 1 261 ? 23.331 -10.697 -18.549 1.00 89.94 261 GLY A N 1
ATOM 1875 C CA . GLY A 1 261 ? 23.796 -9.743 -17.545 1.00 89.94 261 GLY A CA 1
ATOM 1876 C C . GLY A 1 261 ? 23.278 -10.021 -16.128 1.00 89.94 261 GLY A C 1
ATOM 1877 O O . GLY A 1 261 ? 22.673 -11.053 -15.843 1.00 89.94 261 GLY A O 1
ATOM 1878 N N . SER A 1 262 ? 23.570 -9.092 -15.218 1.00 90.44 262 SER A N 1
ATOM 1879 C CA . SER A 1 262 ? 23.230 -9.188 -13.790 1.00 90.44 262 SER A CA 1
ATOM 1880 C C . SER A 1 262 ? 21.907 -8.496 -13.458 1.00 90.44 262 SER A C 1
ATOM 1882 O O . SER A 1 262 ? 21.472 -7.619 -14.212 1.00 90.44 262 SER A O 1
ATOM 1884 N N . ARG A 1 263 ? 21.335 -8.848 -12.296 1.00 93.88 263 ARG A N 1
ATOM 1885 C CA . ARG A 1 263 ? 20.226 -8.120 -11.664 1.00 93.88 263 ARG A CA 1
ATOM 1886 C C . ARG A 1 263 ? 20.596 -6.643 -11.482 1.00 93.88 263 ARG A C 1
ATOM 1888 O O . ARG A 1 263 ? 21.742 -6.325 -11.157 1.00 93.88 263 ARG A O 1
ATOM 1895 N N . MET A 1 264 ? 19.630 -5.769 -11.717 1.00 90.00 264 MET A N 1
ATOM 1896 C CA . MET A 1 264 ? 19.708 -4.329 -11.508 1.00 90.00 264 MET A CA 1
ATOM 1897 C C . MET A 1 264 ? 18.853 -3.930 -10.294 1.00 90.00 264 MET A C 1
ATOM 1899 O O . MET A 1 264 ? 17.890 -4.633 -9.992 1.00 90.00 264 MET A O 1
ATOM 1903 N N . PRO A 1 265 ? 19.173 -2.816 -9.610 1.00 89.75 265 PRO A N 1
ATOM 1904 C CA . PRO A 1 265 ? 20.324 -1.930 -9.819 1.00 89.75 265 PRO A CA 1
ATOM 1905 C C . PRO A 1 265 ? 21.664 -2.567 -9.404 1.00 89.75 265 PRO A C 1
ATOM 1907 O O . PRO A 1 265 ? 21.743 -3.319 -8.437 1.00 89.75 265 PRO A O 1
ATOM 1910 N N . LYS A 1 266 ? 22.756 -2.252 -10.120 1.00 83.06 266 LYS A N 1
ATOM 1911 C CA . LYS A 1 266 ? 24.116 -2.716 -9.751 1.00 83.06 266 LYS A CA 1
ATOM 1912 C C . LYS A 1 266 ? 24.688 -1.996 -8.528 1.00 83.06 266 LYS A C 1
ATOM 1914 O O . LYS A 1 266 ? 25.499 -2.567 -7.804 1.00 83.06 266 LYS A O 1
ATOM 1919 N N . SER A 1 267 ? 24.309 -0.737 -8.331 1.00 78.88 267 SER A N 1
ATOM 1920 C CA . SER A 1 267 ? 24.729 0.105 -7.210 1.00 78.88 267 SER A CA 1
ATOM 1921 C C . SER A 1 267 ? 23.547 0.362 -6.285 1.00 78.88 267 SER A C 1
ATOM 1923 O O . SER A 1 267 ? 22.471 0.695 -6.766 1.00 78.88 267 SER A O 1
ATOM 1925 N N . GLY A 1 268 ? 23.755 0.251 -4.972 1.00 79.94 268 GLY A N 1
ATOM 1926 C CA . GLY A 1 268 ? 22.702 0.479 -3.972 1.00 79.94 268 GLY A CA 1
ATOM 1927 C C . GLY A 1 268 ? 21.884 -0.760 -3.594 1.00 79.94 268 GLY A C 1
ATOM 1928 O O . GLY A 1 268 ? 21.045 -0.659 -2.709 1.00 79.94 268 GLY A O 1
ATOM 1929 N N . GLY A 1 269 ? 22.171 -1.920 -4.196 1.00 86.94 269 GLY A N 1
ATOM 1930 C CA . GLY A 1 269 ? 21.432 -3.163 -3.963 1.00 86.94 269 GLY A CA 1
ATOM 1931 C C . GLY A 1 269 ? 20.130 -3.251 -4.774 1.00 86.94 269 GLY A C 1
ATOM 1932 O O . GLY A 1 269 ? 19.805 -2.318 -5.511 1.00 86.94 269 GLY A O 1
ATOM 1933 N N . PRO A 1 270 ? 19.410 -4.386 -4.687 1.00 91.38 270 PRO A N 1
ATOM 1934 C CA . PRO A 1 270 ? 18.099 -4.544 -5.312 1.00 91.38 270 PRO A CA 1
ATOM 1935 C C . PRO A 1 270 ? 17.078 -3.537 -4.775 1.00 91.38 270 PRO A C 1
ATOM 1937 O O . PRO A 1 270 ? 17.160 -3.140 -3.613 1.00 91.38 270 PRO A O 1
ATOM 1940 N N . LEU A 1 271 ? 16.098 -3.174 -5.605 1.00 91.25 271 LEU A N 1
ATOM 1941 C CA . LEU A 1 271 ? 14.911 -2.452 -5.139 1.00 91.25 271 LEU A CA 1
ATOM 1942 C C . LEU A 1 271 ? 14.106 -3.316 -4.158 1.00 91.25 271 LEU A C 1
ATOM 1944 O O . LEU A 1 271 ? 14.222 -4.549 -4.178 1.00 91.25 271 LEU A O 1
ATOM 1948 N N . SER A 1 272 ? 13.298 -2.671 -3.312 1.00 91.31 272 SER A N 1
ATOM 1949 C CA . SER A 1 272 ? 12.343 -3.393 -2.467 1.00 91.31 272 SER A CA 1
ATOM 1950 C C . SER A 1 272 ? 11.281 -4.081 -3.327 1.00 91.31 272 SER A C 1
ATOM 1952 O O . SER A 1 272 ? 11.045 -3.689 -4.470 1.00 91.31 272 SER A O 1
ATOM 1954 N N . SER A 1 273 ? 10.635 -5.113 -2.780 1.00 91.75 273 SER A N 1
ATOM 1955 C CA . SER A 1 273 ? 9.536 -5.790 -3.474 1.00 91.75 273 SER A CA 1
ATOM 1956 C C . SER A 1 273 ? 8.420 -4.810 -3.830 1.00 91.75 273 SER A C 1
ATOM 1958 O O . SER A 1 273 ? 7.993 -4.815 -4.973 1.00 91.75 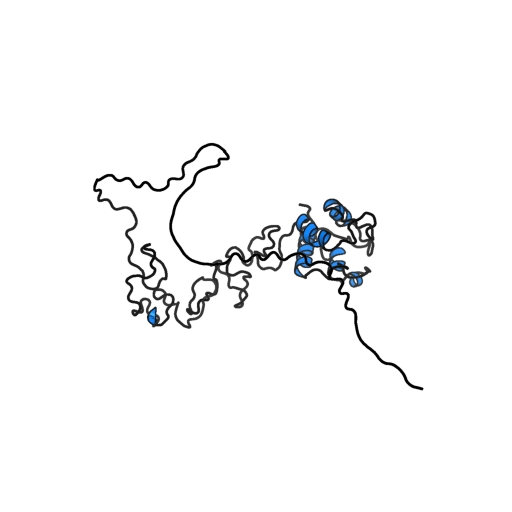273 SER A O 1
ATOM 1960 N N . GLN A 1 274 ? 8.054 -3.914 -2.904 1.00 88.81 274 GLN A N 1
ATOM 1961 C CA . GLN A 1 274 ? 7.055 -2.870 -3.138 1.00 88.81 274 GLN A CA 1
ATOM 1962 C C . GLN A 1 274 ? 7.437 -1.985 -4.326 1.00 88.81 274 GLN A C 1
ATOM 1964 O O . GLN A 1 274 ? 6.698 -1.921 -5.290 1.00 88.81 274 GLN A O 1
ATOM 1969 N N . GLN A 1 275 ? 8.653 -1.422 -4.355 1.00 90.75 275 GLN A N 1
ATOM 1970 C CA . GLN A 1 275 ? 9.110 -0.605 -5.488 1.00 90.75 275 GLN A CA 1
ATOM 1971 C C . GLN A 1 275 ? 9.040 -1.338 -6.833 1.00 90.75 275 GLN A C 1
ATOM 1973 O O . GLN A 1 275 ? 8.804 -0.714 -7.862 1.00 90.75 275 GLN A O 1
ATOM 1978 N N . ILE A 1 276 ? 9.304 -2.649 -6.848 1.00 93.56 276 ILE A N 1
ATOM 1979 C CA . ILE A 1 276 ? 9.164 -3.454 -8.064 1.00 93.56 276 ILE A CA 1
ATOM 1980 C C . ILE A 1 276 ? 7.683 -3.611 -8.414 1.00 93.56 276 ILE A C 1
ATOM 1982 O O . ILE A 1 276 ? 7.349 -3.432 -9.579 1.00 93.56 276 ILE A O 1
ATOM 1986 N N . THR A 1 277 ? 6.816 -3.894 -7.441 1.00 93.06 277 THR A N 1
ATOM 1987 C CA . THR A 1 277 ? 5.360 -3.955 -7.628 1.00 93.06 277 THR A CA 1
ATOM 1988 C C . THR A 1 277 ? 4.808 -2.648 -8.198 1.00 93.06 277 THR A C 1
ATOM 1990 O O . THR A 1 277 ? 4.119 -2.704 -9.207 1.00 93.06 277 THR A O 1
ATOM 1993 N N . GLU A 1 278 ? 5.217 -1.487 -7.683 1.00 91.94 278 GLU A N 1
ATOM 1994 C CA . GLU A 1 278 ? 4.782 -0.180 -8.208 1.00 91.94 278 GLU A CA 1
ATOM 1995 C C . GLU A 1 278 ? 5.210 0.054 -9.658 1.00 91.94 278 GLU A C 1
ATOM 1997 O O . GLU A 1 278 ? 4.467 0.572 -10.491 1.00 91.94 278 GLU A O 1
ATOM 2002 N N . ILE A 1 279 ? 6.434 -0.360 -9.999 1.00 93.56 279 ILE A N 1
ATOM 2003 C CA . ILE A 1 279 ? 6.915 -0.285 -11.382 1.00 93.56 279 ILE A CA 1
ATOM 2004 C C . ILE A 1 279 ? 6.093 -1.213 -12.276 1.00 93.56 279 ILE A C 1
ATOM 2006 O O . ILE A 1 279 ? 5.818 -0.854 -13.420 1.00 93.56 279 ILE A O 1
ATOM 2010 N N . ARG A 1 280 ? 5.722 -2.398 -11.781 1.00 95.44 280 ARG A N 1
ATOM 2011 C CA . ARG A 1 280 ? 4.865 -3.335 -12.512 1.00 95.44 280 ARG A CA 1
ATOM 2012 C C . ARG A 1 280 ? 3.469 -2.742 -12.716 1.00 95.44 280 ARG A C 1
ATOM 2014 O O . ARG A 1 280 ? 3.047 -2.699 -13.865 1.00 95.44 280 ARG A O 1
ATOM 2021 N N . ASP A 1 281 ? 2.834 -2.180 -11.683 1.00 93.38 281 ASP A N 1
ATOM 2022 C CA . ASP A 1 281 ? 1.524 -1.512 -11.799 1.00 93.38 281 ASP A CA 1
ATOM 2023 C C . ASP A 1 281 ? 1.559 -0.368 -12.820 1.00 93.38 281 ASP A C 1
ATOM 2025 O O . ASP A 1 281 ? 0.740 -0.310 -13.740 1.00 93.38 281 ASP A O 1
ATOM 2029 N N . TRP A 1 282 ? 2.578 0.497 -12.757 1.00 93.38 282 TRP A N 1
ATOM 2030 C CA . TRP A 1 282 ? 2.749 1.564 -13.745 1.00 93.38 282 TRP A CA 1
ATOM 2031 C C . TRP A 1 282 ? 2.837 1.022 -15.182 1.00 93.38 282 TRP A C 1
ATOM 2033 O O . TRP A 1 282 ? 2.251 1.607 -16.103 1.00 93.38 282 TRP A O 1
ATOM 2043 N N . ILE A 1 283 ? 3.552 -0.089 -15.397 1.00 95.81 283 ILE A N 1
ATOM 2044 C CA . ILE A 1 283 ? 3.637 -0.743 -16.708 1.00 95.81 283 ILE A CA 1
ATOM 2045 C C . ILE A 1 283 ? 2.276 -1.311 -17.110 1.00 95.81 283 ILE A C 1
ATOM 2047 O O . ILE A 1 283 ? 1.814 -1.000 -18.209 1.00 95.81 283 ILE A O 1
ATOM 2051 N N . ASP A 1 284 ? 1.628 -2.082 -16.239 1.00 95.38 284 ASP A N 1
ATOM 2052 C CA . ASP A 1 284 ? 0.350 -2.761 -16.490 1.00 95.38 284 ASP A CA 1
ATOM 2053 C C . ASP A 1 284 ? -0.792 -1.765 -16.759 1.00 95.38 284 ASP A C 1
ATOM 2055 O O . ASP A 1 284 ? -1.686 -2.018 -17.569 1.00 95.38 284 ASP A O 1
ATOM 2059 N N . ARG A 1 285 ? -0.703 -0.550 -16.208 1.00 92.19 285 ARG A N 1
ATOM 2060 C CA . ARG A 1 285 ? -1.605 0.579 -16.507 1.00 92.19 285 ARG A CA 1
ATOM 2061 C C . ARG A 1 285 ? -1.265 1.320 -17.800 1.00 92.19 285 ARG A C 1
ATOM 2063 O O . ARG A 1 285 ? -1.821 2.383 -18.079 1.00 92.19 285 ARG A O 1
ATOM 2070 N N . GLY A 1 286 ? -0.376 0.764 -18.617 1.00 94.19 286 GLY A N 1
ATOM 2071 C CA . GLY A 1 286 ? -0.035 1.264 -19.946 1.00 94.19 286 GLY A CA 1
ATOM 2072 C C . GLY A 1 286 ? 1.172 2.196 -19.982 1.00 94.19 286 GLY A C 1
ATOM 2073 O O . GLY A 1 286 ? 1.325 2.937 -20.956 1.00 94.19 286 GLY A O 1
ATOM 2074 N N . ALA A 1 287 ? 2.021 2.186 -18.949 1.00 93.69 287 ALA A N 1
ATOM 2075 C CA . ALA A 1 287 ? 3.242 2.986 -18.876 1.00 93.69 287 ALA A CA 1
ATOM 2076 C C . ALA A 1 287 ? 2.989 4.460 -19.253 1.00 93.69 287 ALA A C 1
ATOM 2078 O O . ALA A 1 287 ? 3.648 5.025 -20.137 1.00 93.69 287 ALA A O 1
ATOM 2079 N N . ILE A 1 288 ? 1.971 5.077 -18.649 1.00 90.94 288 ILE A N 1
ATOM 2080 C CA . ILE A 1 288 ? 1.490 6.421 -19.006 1.00 90.94 288 ILE A CA 1
ATOM 2081 C C . ILE A 1 288 ? 2.512 7.486 -18.564 1.00 90.94 288 ILE A C 1
ATOM 2083 O O . ILE A 1 288 ? 3.192 7.318 -17.552 1.00 90.94 288 ILE A O 1
ATOM 2087 N N . ASP A 1 289 ? 2.654 8.554 -19.358 1.00 88.25 289 ASP A N 1
ATOM 2088 C CA . ASP A 1 289 ? 3.415 9.757 -18.979 1.00 88.25 289 ASP A CA 1
ATOM 2089 C C . ASP A 1 289 ? 2.478 10.755 -18.305 1.00 88.25 289 ASP A C 1
ATOM 2091 O O . ASP A 1 289 ? 1.359 10.966 -18.780 1.00 88.25 289 ASP A O 1
ATOM 2095 N N . ASP A 1 290 ? 2.946 11.366 -17.228 1.00 87.00 290 ASP A N 1
ATOM 2096 C CA . ASP A 1 290 ? 2.238 12.370 -16.437 1.00 87.00 290 ASP A CA 1
ATOM 2097 C C . ASP A 1 290 ? 2.774 13.793 -16.661 1.00 87.00 290 ASP A C 1
ATOM 2099 O O . ASP A 1 290 ? 4.000 13.967 -16.889 1.00 87.00 290 ASP A O 1
#

Secondary structure (DSSP, 8-state):
-------------------------------------------------------------------SPP-PPP-TTS-S-SS-SS-TTTT--TTS-SSSSS--GGGT-S-TT-TT-STT--PPTTSS--SSSSS--SSSS-SS--BGGGT-SBS-TT-TT-STTPPPPTTS---SSSSS-----HHHHIIIIIIHH-GGGSSTT-GGG---SSHHHHHHHHBT-B-SS-TTSBSB-TT-STT-HHHHHHHT-TTTTT--S--S-SSS-PPPHHHHHHHHHHHHTT----